Protein AF-A0ABD5UEM8-F1 (afdb_monomer_lite)

Foldseek 3Di:
DPDQDDVVLLQVLLVVLCVVLVKDFPDWDFDADPVGFTKTFTWIDDPPFIWTWIDTPSDQWIKIKGKDFCLVLLLQQVQQQVVQVPDDPPDDDDDDDDGDDDVVSSVVSLQVQLVVLVPDDPVVLVVLVVVLCVLLPDPQWDKDFDCPSNHGGIMMIMHIGRSVDPPDHSVNVVVRVVVRVVSVPVNNVSNCVVSVSDHDHPDPPPPPDDDDDDDDDDDD

Sequence (220 aa):
MSNEPDIQDGLATVLDCIQKSGRNVIDEIDDTTEDGEKIEGFVCSHGENNLIVYSTPGSHFFTVQYEYDVTPNAATAQKIQEKINRLPSDISGEVQIDADITNEDITEVRERIAELNKQRDDKQIQKVHTKLVDQLSDPNCGYQIRNDLNGPHGFMTQKKLFAYESDFSPSDFDAACQTIISVAMMPQQFLEDVYNVSVDLPGKGVDDSAGQKTAHRGFQ

Secondary structure (DSSP, 8-state):
-PPPPPHHHHHHHHHHHHHHTTPPEEEEEEEE-TTS-EEEEEEEEETTEEEEEEE-TT-SSEEEEEEEEHHHHHHHHHHHHHHHHTS-TT--S---------HHHHHHHHHHHHHHHHHS-HHHHHHHHHHHHHHH--TT-EEEEE-BTTB--EEEEEEEE-TTSTT--HHHHHHHHHHHHHHHHHHHHHHHHHTT-----TT-----------------

Organism: NCBI:txid2004704

Structure (mmCIF, N/CA/C/O backbone):
data_AF-A0ABD5UEM8-F1
#
_entry.id   AF-A0ABD5UEM8-F1
#
loop_
_atom_site.group_PDB
_atom_site.id
_atom_site.type_symbol
_atom_site.label_atom_id
_atom_site.label_alt_id
_atom_site.label_comp_id
_atom_site.label_asym_id
_atom_site.label_entity_id
_atom_site.label_seq_id
_atom_site.pdbx_PDB_ins_code
_atom_site.Cartn_x
_atom_site.Cartn_y
_atom_site.Cartn_z
_atom_site.occupancy
_atom_site.B_iso_or_equiv
_atom_site.auth_seq_id
_atom_site.auth_comp_id
_atom_site.auth_asym_id
_atom_site.auth_atom_id
_atom_site.pdbx_PDB_model_num
ATOM 1 N N . MET A 1 1 ? 31.940 4.282 -22.513 1.00 43.81 1 MET A N 1
ATOM 2 C CA . MET A 1 1 ? 31.225 5.247 -21.659 1.00 43.81 1 MET A CA 1
ATOM 3 C C . MET A 1 1 ? 29.793 4.764 -21.641 1.00 43.81 1 MET A C 1
ATOM 5 O O . MET A 1 1 ? 29.218 4.663 -22.715 1.00 43.81 1 MET A O 1
ATOM 9 N N . SER A 1 2 ? 29.298 4.295 -20.496 1.00 50.62 2 SER A N 1
ATOM 10 C CA . SER A 1 2 ? 27.873 3.983 -20.364 1.00 50.62 2 SER A CA 1
ATOM 11 C C . SER A 1 2 ? 27.158 5.325 -20.374 1.00 50.62 2 SER A C 1
ATOM 13 O O . SER A 1 2 ? 27.471 6.153 -19.523 1.00 50.62 2 SER A O 1
ATOM 15 N N . ASN A 1 3 ? 26.297 5.577 -21.359 1.00 65.44 3 ASN A N 1
ATOM 16 C CA . ASN A 1 3 ? 25.357 6.685 -21.241 1.00 65.44 3 ASN A CA 1
ATOM 17 C C . ASN A 1 3 ? 24.456 6.334 -20.056 1.00 65.44 3 ASN A C 1
ATOM 19 O O . ASN A 1 3 ? 23.903 5.233 -20.020 1.00 65.44 3 ASN A O 1
ATOM 23 N N . GLU A 1 4 ? 24.398 7.201 -19.052 1.00 72.50 4 GLU A N 1
ATOM 24 C CA . GLU A 1 4 ? 23.378 7.075 -18.016 1.00 72.50 4 GLU A CA 1
ATOM 25 C C . GLU A 1 4 ? 22.006 7.139 -18.704 1.00 72.50 4 GLU A C 1
ATOM 27 O O . GLU A 1 4 ? 21.838 7.948 -19.623 1.00 72.50 4 GLU A O 1
ATOM 32 N N . PRO A 1 5 ? 21.064 6.246 -18.354 1.00 77.81 5 PRO A N 1
ATOM 33 C CA . PRO A 1 5 ? 19.734 6.286 -18.936 1.00 77.81 5 PRO A CA 1
ATOM 34 C C . PRO A 1 5 ? 19.053 7.611 -18.584 1.00 77.81 5 PRO A C 1
ATOM 36 O O . PRO A 1 5 ? 19.071 8.038 -17.429 1.00 77.81 5 PRO A O 1
ATOM 39 N N . ASP A 1 6 ? 18.468 8.258 -19.591 1.00 87.25 6 ASP A N 1
ATOM 40 C CA . ASP A 1 6 ? 17.647 9.446 -19.386 1.00 87.25 6 ASP A CA 1
ATOM 41 C C . ASP A 1 6 ? 16.336 9.023 -18.715 1.00 87.25 6 ASP A C 1
ATOM 43 O O . ASP A 1 6 ? 15.595 8.184 -19.235 1.00 87.25 6 ASP A O 1
ATOM 47 N N . ILE A 1 7 ? 16.045 9.603 -17.550 1.00 88.62 7 ILE A N 1
ATOM 48 C CA . ILE A 1 7 ? 14.829 9.303 -16.793 1.00 88.62 7 ILE A CA 1
ATOM 49 C C . ILE A 1 7 ? 13.567 9.586 -17.615 1.00 88.62 7 ILE A C 1
ATOM 51 O O . ILE A 1 7 ? 12.574 8.878 -17.457 1.00 88.62 7 ILE A O 1
ATOM 55 N N . GLN A 1 8 ? 13.615 10.554 -18.538 1.00 91.94 8 GLN A N 1
ATOM 56 C CA . GLN A 1 8 ? 12.478 10.902 -19.390 1.00 91.94 8 GLN A CA 1
ATOM 57 C C . GLN A 1 8 ? 12.129 9.780 -20.379 1.00 91.94 8 GLN A C 1
ATOM 59 O O . GLN A 1 8 ? 10.947 9.510 -20.602 1.00 91.94 8 GLN A O 1
ATOM 64 N N . ASP A 1 9 ? 13.127 9.059 -20.901 1.00 91.25 9 ASP A N 1
ATOM 65 C CA . ASP A 1 9 ? 12.899 7.884 -21.756 1.00 91.25 9 ASP A CA 1
ATOM 66 C C . ASP A 1 9 ? 12.230 6.748 -20.960 1.00 91.25 9 ASP A C 1
ATOM 68 O O . ASP A 1 9 ? 11.306 6.075 -21.434 1.00 91.25 9 ASP A O 1
ATOM 72 N N . GLY A 1 10 ? 12.667 6.561 -19.712 1.00 93.62 10 GLY A N 1
ATOM 73 C CA . GLY A 1 10 ? 12.084 5.595 -18.786 1.00 93.62 10 GLY A CA 1
ATOM 74 C C . GLY A 1 10 ? 10.639 5.935 -18.414 1.00 93.62 10 GLY A C 1
ATOM 75 O O . GLY A 1 10 ? 9.763 5.073 -18.494 1.00 93.62 10 GLY A O 1
ATOM 76 N N . LEU A 1 11 ? 10.370 7.200 -18.074 1.00 94.62 11 LEU A N 1
ATOM 77 C CA . LEU A 1 11 ? 9.033 7.702 -17.742 1.00 94.62 11 LEU A CA 1
ATOM 78 C C . LEU A 1 11 ? 8.069 7.539 -18.919 1.00 94.62 11 LEU A C 1
ATOM 80 O O . LEU A 1 11 ? 6.952 7.061 -18.726 1.00 94.62 11 LEU A O 1
ATOM 84 N N . ALA A 1 12 ? 8.508 7.857 -20.142 1.00 95.19 12 ALA A N 1
ATOM 85 C CA . ALA A 1 12 ? 7.709 7.652 -21.348 1.00 95.19 12 ALA A CA 1
ATOM 86 C C . ALA A 1 12 ? 7.356 6.170 -21.560 1.00 95.19 12 ALA A C 1
ATOM 88 O O . ALA A 1 12 ? 6.217 5.843 -21.900 1.00 95.19 12 ALA A O 1
ATOM 89 N N . THR A 1 13 ? 8.307 5.267 -21.305 1.00 95.56 13 THR A N 1
ATOM 90 C CA . THR A 1 13 ? 8.096 3.815 -21.411 1.00 95.56 13 THR A CA 1
ATOM 91 C C . THR A 1 13 ? 7.105 3.305 -20.362 1.00 95.56 13 THR A C 1
ATOM 93 O O . THR A 1 13 ? 6.187 2.546 -20.683 1.00 95.56 13 THR A O 1
ATOM 96 N N . VAL A 1 14 ? 7.244 3.747 -19.108 1.00 96.06 14 VAL A N 1
ATOM 97 C CA . VAL A 1 14 ? 6.314 3.405 -18.020 1.00 96.06 14 VAL A CA 1
ATOM 98 C C . VAL A 1 14 ? 4.909 3.929 -18.319 1.00 96.06 14 VAL A C 1
ATOM 100 O O . VAL A 1 14 ? 3.939 3.183 -18.178 1.00 96.06 14 VAL A O 1
ATOM 103 N N . LEU A 1 15 ? 4.786 5.174 -18.784 1.00 96.38 15 LEU A N 1
ATOM 104 C CA . LEU A 1 15 ? 3.506 5.783 -19.143 1.00 96.38 15 LEU A CA 1
ATOM 105 C C . LEU A 1 15 ? 2.798 5.012 -20.267 1.00 96.38 15 LEU A C 1
ATOM 107 O O . LEU A 1 15 ? 1.607 4.714 -20.154 1.00 96.38 15 LEU A O 1
ATOM 111 N N . ASP A 1 16 ? 3.529 4.635 -21.319 1.00 96.12 16 ASP A N 1
ATOM 112 C CA . ASP A 1 16 ? 3.004 3.801 -22.408 1.00 96.12 16 ASP A CA 1
ATOM 113 C C . ASP A 1 16 ? 2.512 2.439 -21.888 1.00 96.12 16 ASP A C 1
ATOM 115 O O . ASP A 1 16 ? 1.429 1.980 -22.264 1.00 96.12 16 ASP A O 1
ATOM 119 N N . CYS A 1 17 ? 3.243 1.821 -20.954 1.00 95.94 17 CYS A N 1
ATOM 120 C CA . CYS A 1 17 ? 2.826 0.571 -20.316 1.00 95.94 17 CYS A CA 1
ATOM 121 C C . CYS A 1 17 ? 1.555 0.730 -19.470 1.00 95.94 17 CYS A C 1
ATOM 123 O O . CYS A 1 17 ? 0.658 -0.111 -19.576 1.00 95.94 17 CYS A O 1
ATOM 125 N N . ILE A 1 18 ? 1.437 1.799 -18.672 1.00 94.75 18 ILE A N 1
ATOM 126 C CA . ILE A 1 18 ? 0.230 2.103 -17.879 1.00 94.75 18 ILE A CA 1
ATOM 127 C C . ILE A 1 18 ? -0.989 2.201 -18.805 1.00 94.75 18 ILE A C 1
ATOM 129 O O . ILE A 1 18 ? -1.992 1.513 -18.591 1.00 94.75 18 ILE A O 1
ATOM 133 N N . GLN A 1 19 ? -0.874 2.988 -19.878 1.00 93.62 19 GLN A N 1
ATOM 134 C CA . GLN A 1 19 ? -1.958 3.216 -20.835 1.00 93.62 19 GLN A CA 1
ATOM 135 C C . GLN A 1 19 ? -2.346 1.937 -21.588 1.00 93.62 19 GLN A C 1
ATOM 137 O O . GLN A 1 19 ? -3.527 1.590 -21.665 1.00 93.62 19 GLN A O 1
ATOM 142 N N . LYS A 1 20 ? -1.364 1.189 -22.110 1.00 93.88 20 LYS A N 1
ATOM 143 C CA . LYS A 1 20 ? -1.610 -0.068 -22.843 1.00 93.88 20 LYS A CA 1
ATOM 144 C C . LYS A 1 20 ? -2.188 -1.171 -21.968 1.00 93.88 20 LYS A C 1
ATOM 146 O O . LYS A 1 20 ? -2.899 -2.032 -22.480 1.00 93.88 20 LYS A O 1
ATOM 151 N N . SER A 1 21 ? -1.925 -1.128 -20.665 1.00 89.69 21 SER A N 1
ATOM 152 C CA . SER A 1 21 ? -2.490 -2.073 -19.701 1.00 89.69 21 SER A CA 1
ATOM 153 C C . SER A 1 21 ? -3.880 -1.651 -19.198 1.00 89.69 21 SER A C 1
ATOM 155 O O . SER A 1 21 ? -4.380 -2.234 -18.237 1.00 89.69 21 SER A O 1
ATOM 157 N N . GLY A 1 22 ? -4.499 -0.632 -19.813 1.00 86.94 22 GLY A N 1
ATOM 158 C CA . GLY A 1 22 ? -5.863 -0.182 -19.517 1.00 86.94 22 GLY A CA 1
ATOM 159 C C . GLY A 1 22 ? -6.021 0.548 -18.182 1.00 86.94 22 GLY A C 1
ATOM 160 O O . GLY A 1 22 ? -7.123 0.579 -17.636 1.00 86.94 22 GLY A O 1
ATOM 161 N N . ARG A 1 23 ? -4.932 1.093 -17.632 1.00 88.94 23 ARG A N 1
ATOM 162 C CA . ARG A 1 23 ? -4.920 1.790 -16.340 1.00 88.94 23 ARG A CA 1
ATOM 163 C C . ARG A 1 23 ? -4.950 3.296 -16.535 1.00 88.94 23 ARG A C 1
ATOM 165 O O . ARG A 1 23 ? -4.515 3.808 -17.565 1.00 88.94 23 ARG A O 1
ATOM 172 N N . ASN A 1 24 ? -5.418 3.999 -15.509 1.00 90.50 24 ASN A N 1
ATOM 173 C CA . ASN A 1 24 ? -5.435 5.454 -15.504 1.00 90.50 24 ASN A CA 1
ATOM 174 C C . ASN A 1 24 ? -4.274 5.980 -14.668 1.00 90.50 24 ASN A C 1
ATOM 176 O O . ASN A 1 24 ? -4.027 5.486 -13.566 1.00 90.50 24 ASN A O 1
ATOM 180 N N . VAL A 1 25 ? -3.600 7.006 -15.183 1.00 94.31 25 VAL A N 1
ATOM 181 C CA . VAL A 1 25 ? -2.771 7.881 -14.354 1.00 94.31 25 VAL A CA 1
ATOM 182 C C . VAL A 1 25 ? -3.721 8.742 -13.530 1.00 94.31 25 VAL A C 1
ATOM 184 O O . VAL A 1 25 ? -4.622 9.381 -14.073 1.00 94.31 25 VAL A O 1
ATOM 187 N N . ILE A 1 26 ? -3.550 8.680 -12.218 1.00 94.25 26 ILE A N 1
ATOM 188 C CA . ILE A 1 26 ? -4.306 9.449 -11.232 1.00 94.25 26 ILE A CA 1
ATOM 189 C C . ILE A 1 26 ? -3.577 10.761 -10.963 1.00 94.25 26 ILE A C 1
ATOM 191 O O . ILE A 1 26 ? -4.223 11.801 -10.879 1.00 94.25 26 ILE A O 1
ATOM 195 N N . ASP A 1 27 ? -2.249 10.693 -10.849 1.00 94.31 27 ASP A N 1
ATOM 196 C CA . ASP A 1 27 ? -1.399 11.841 -10.557 1.00 94.31 27 ASP A CA 1
ATOM 197 C C . ASP A 1 27 ? 0.013 11.657 -11.130 1.00 94.31 27 ASP A C 1
ATOM 199 O O . ASP A 1 27 ? 0.459 10.525 -11.357 1.00 94.31 27 ASP A O 1
ATOM 203 N N . GLU A 1 28 ? 0.711 12.768 -11.340 1.00 94.88 28 GLU A N 1
ATOM 204 C CA . GLU A 1 28 ? 2.133 12.806 -11.692 1.00 94.88 28 GLU A CA 1
ATOM 205 C C . GLU A 1 28 ? 2.954 13.158 -10.449 1.00 94.88 28 GLU A C 1
ATOM 207 O O . GLU A 1 28 ? 2.558 13.985 -9.633 1.00 94.88 28 GLU A O 1
ATOM 212 N N . ILE A 1 29 ? 4.109 12.518 -10.296 1.00 94.31 29 ILE A N 1
ATOM 213 C CA . ILE A 1 29 ? 4.997 12.717 -9.151 1.00 94.31 29 ILE A CA 1
ATOM 214 C C . ILE A 1 29 ? 6.187 13.547 -9.620 1.00 94.31 29 ILE A C 1
ATOM 216 O O . ILE A 1 29 ? 6.920 13.122 -10.511 1.00 94.31 29 ILE A O 1
ATOM 220 N N . ASP A 1 30 ? 6.390 14.693 -8.980 1.00 93.31 30 ASP A N 1
ATOM 221 C CA . ASP A 1 30 ? 7.607 15.508 -9.034 1.00 93.31 30 ASP A CA 1
ATOM 222 C C . ASP A 1 30 ? 7.877 15.986 -7.603 1.00 93.31 30 ASP A C 1
ATOM 224 O O . ASP A 1 30 ? 7.355 17.013 -7.165 1.00 93.31 30 ASP A O 1
ATOM 228 N N . ASP A 1 31 ? 8.591 15.163 -6.832 1.00 92.38 31 ASP A N 1
ATOM 229 C CA . ASP A 1 31 ? 8.764 15.357 -5.389 1.00 92.38 31 ASP A CA 1
ATOM 230 C C . ASP A 1 31 ? 10.215 15.104 -4.954 1.00 92.38 31 ASP A C 1
ATOM 232 O O . ASP A 1 31 ? 11.104 14.801 -5.756 1.00 92.38 31 ASP A O 1
ATOM 236 N N . THR A 1 32 ? 10.490 15.276 -3.667 1.00 91.12 32 THR A N 1
ATOM 237 C CA . THR A 1 32 ? 11.790 15.052 -3.042 1.00 91.12 32 THR A CA 1
ATOM 238 C C . THR A 1 32 ? 11.618 14.180 -1.803 1.00 91.12 32 THR A C 1
ATOM 240 O O . THR A 1 32 ? 10.805 14.480 -0.932 1.00 91.12 32 THR A O 1
ATOM 243 N N . THR A 1 33 ? 12.393 13.099 -1.707 1.00 85.56 33 THR A N 1
ATOM 244 C CA . THR A 1 33 ? 12.396 12.213 -0.535 1.00 85.56 33 THR A CA 1
ATOM 245 C C . THR A 1 33 ? 12.858 12.953 0.723 1.00 85.56 33 THR A C 1
ATOM 247 O O . THR A 1 33 ? 13.478 14.016 0.649 1.00 85.56 33 THR A O 1
ATOM 250 N N . GLU A 1 34 ? 12.621 12.369 1.901 1.00 80.06 34 GLU A N 1
ATOM 251 C CA . GLU A 1 34 ? 13.095 12.929 3.179 1.00 80.06 34 GLU A CA 1
ATOM 252 C C . GLU A 1 34 ? 14.622 13.130 3.216 1.00 80.06 34 GLU A C 1
ATOM 254 O O . GLU A 1 34 ? 15.111 14.062 3.854 1.00 80.06 34 GLU A O 1
ATOM 259 N N . ASP A 1 35 ? 15.368 12.304 2.475 1.00 83.06 35 ASP A N 1
ATOM 260 C CA . ASP A 1 35 ? 16.826 12.384 2.339 1.00 83.06 35 ASP A CA 1
ATOM 261 C C . ASP A 1 35 ? 17.287 13.440 1.312 1.00 83.06 35 ASP A C 1
ATOM 263 O O . ASP A 1 35 ? 18.487 13.635 1.102 1.00 83.06 35 ASP A O 1
ATOM 267 N N . GLY A 1 36 ? 16.351 14.154 0.679 1.00 86.56 36 GLY A N 1
ATOM 268 C CA . GLY A 1 36 ? 16.638 15.199 -0.301 1.00 86.56 36 GLY A CA 1
ATOM 269 C C . GLY A 1 36 ? 16.823 14.696 -1.736 1.00 86.56 36 GLY A C 1
ATOM 270 O O . GLY A 1 36 ? 17.299 15.457 -2.581 1.00 86.56 36 GLY A O 1
ATOM 271 N N . GLU A 1 37 ? 16.477 13.440 -2.037 1.00 88.94 37 GLU A N 1
ATOM 272 C CA . GLU A 1 37 ? 16.591 12.890 -3.392 1.00 88.94 37 GLU A CA 1
ATOM 273 C C . GLU A 1 37 ? 15.349 13.216 -4.219 1.00 88.94 37 GLU A C 1
ATOM 275 O O . GLU A 1 37 ? 14.226 12.933 -3.810 1.00 88.94 37 GLU A O 1
ATOM 280 N N . LYS A 1 38 ? 15.537 13.778 -5.416 1.00 92.50 38 LYS A N 1
ATOM 281 C CA . LYS A 1 38 ? 14.424 14.022 -6.337 1.00 92.50 38 LYS A CA 1
ATOM 282 C C . LYS A 1 38 ? 13.837 12.694 -6.826 1.00 92.50 38 LYS A C 1
ATOM 284 O O . LYS A 1 38 ? 14.593 11.824 -7.260 1.00 92.50 38 LYS A O 1
ATOM 289 N N . ILE A 1 39 ? 12.513 12.577 -6.829 1.00 93.94 39 ILE A N 1
ATOM 290 C CA . ILE A 1 39 ? 11.775 11.468 -7.440 1.00 93.94 39 ILE A CA 1
ATOM 291 C C . ILE A 1 39 ? 10.809 11.985 -8.503 1.00 93.94 39 ILE A C 1
ATOM 293 O O . ILE A 1 39 ? 10.173 13.022 -8.333 1.00 93.94 39 ILE A O 1
ATOM 297 N N . GLU A 1 40 ? 10.693 11.233 -9.593 1.00 96.50 40 GLU A N 1
ATOM 298 C CA . GLU A 1 40 ? 9.741 11.493 -10.673 1.00 96.50 40 GLU A CA 1
ATOM 299 C C . GLU A 1 40 ? 8.969 10.215 -11.002 1.00 96.50 40 GLU A C 1
ATOM 301 O O . GLU A 1 40 ? 9.528 9.113 -10.939 1.00 96.50 40 GLU A O 1
ATOM 306 N N . GLY A 1 41 ? 7.685 10.333 -11.341 1.00 96.81 41 GLY A N 1
ATOM 307 C CA . GLY A 1 41 ? 6.842 9.155 -11.517 1.00 96.81 41 GLY A CA 1
ATOM 308 C C . GLY A 1 41 ? 5.356 9.421 -11.722 1.00 96.81 41 GLY A C 1
ATOM 309 O O . GLY A 1 41 ? 4.939 10.506 -12.110 1.00 96.81 41 GLY A O 1
ATOM 310 N N . PHE A 1 42 ? 4.555 8.399 -11.435 1.00 97.19 42 PHE A N 1
ATOM 311 C CA . PHE A 1 42 ? 3.106 8.394 -11.596 1.00 97.19 42 PHE A CA 1
ATOM 312 C C . PHE A 1 42 ? 2.431 7.666 -10.437 1.00 97.19 42 PHE A C 1
ATOM 314 O O . PHE A 1 42 ? 2.918 6.635 -9.969 1.00 97.19 42 PHE A O 1
ATOM 321 N N . VAL A 1 43 ? 1.249 8.131 -10.048 1.00 97.00 43 VAL A N 1
ATOM 322 C CA . VAL A 1 43 ? 0.273 7.319 -9.319 1.00 97.00 43 VAL A CA 1
ATOM 323 C C . VAL A 1 43 ? -0.700 6.746 -10.341 1.00 97.00 43 VAL A C 1
ATOM 325 O O . VAL A 1 43 ? -1.285 7.494 -11.125 1.00 97.00 43 VAL A O 1
ATOM 328 N N . CYS A 1 44 ? -0.891 5.429 -10.366 1.00 95.81 44 CYS A N 1
ATOM 329 C CA . CYS A 1 44 ? -1.798 4.772 -11.307 1.00 95.81 44 CYS A CA 1
ATOM 330 C C . CYS A 1 44 ? -2.751 3.791 -10.621 1.00 95.81 44 CYS A C 1
ATOM 332 O O . CYS A 1 44 ? -2.461 3.255 -9.551 1.00 95.81 44 CYS A O 1
ATOM 334 N N . SER A 1 45 ? -3.908 3.554 -11.240 1.00 93.81 45 SER A N 1
ATOM 335 C CA . SER A 1 45 ? -4.895 2.602 -10.725 1.00 93.81 45 SER A CA 1
ATOM 336 C C . SER A 1 45 ? -4.589 1.156 -11.134 1.00 93.81 45 SER A C 1
ATOM 338 O O . SER A 1 45 ? -4.183 0.874 -12.261 1.00 93.81 45 SER A O 1
ATOM 340 N N . HIS A 1 46 ? -4.852 0.209 -10.234 1.00 89.25 46 HIS A N 1
ATOM 341 C CA . HIS A 1 46 ? -4.910 -1.230 -10.486 1.00 89.25 46 HIS A CA 1
ATOM 342 C C . HIS A 1 46 ? -6.143 -1.811 -9.776 1.00 89.25 46 HIS A C 1
ATOM 344 O O . HIS A 1 46 ? -6.115 -2.129 -8.584 1.00 89.25 46 HIS A O 1
ATOM 350 N N . GLY A 1 47 ? -7.251 -1.930 -10.512 1.00 87.56 47 GLY A N 1
ATOM 351 C CA . GLY A 1 47 ? -8.555 -2.218 -9.912 1.00 87.56 47 GLY A CA 1
ATOM 352 C C . GLY A 1 47 ? -8.984 -1.070 -8.995 1.00 87.56 47 GLY A C 1
ATOM 353 O O . GLY A 1 47 ? -9.034 0.075 -9.434 1.00 87.56 47 GLY A O 1
ATOM 354 N N . GLU A 1 48 ? -9.259 -1.382 -7.730 1.00 87.69 48 GLU A N 1
ATOM 355 C CA . GLU A 1 48 ? -9.602 -0.402 -6.684 1.00 87.69 48 GLU A CA 1
ATOM 356 C C . GLU A 1 48 ? -8.366 0.149 -5.946 1.00 87.69 48 GLU A C 1
ATOM 358 O O . GLU A 1 48 ? -8.495 1.024 -5.096 1.00 87.69 48 GLU A O 1
ATOM 363 N N . ASN A 1 49 ? -7.167 -0.358 -6.254 1.00 91.38 49 ASN A N 1
ATOM 364 C CA . ASN A 1 49 ? -5.931 0.027 -5.577 1.00 91.38 49 ASN A CA 1
ATOM 365 C C . ASN A 1 49 ? -5.156 1.074 -6.373 1.00 91.38 49 ASN A C 1
ATOM 367 O O . ASN A 1 49 ? -5.123 1.025 -7.603 1.00 91.38 49 ASN A O 1
ATOM 371 N N . ASN A 1 50 ? -4.446 1.948 -5.665 1.00 94.56 50 ASN A N 1
ATOM 372 C CA . ASN A 1 50 ? -3.505 2.886 -6.266 1.00 94.56 50 ASN A CA 1
ATOM 373 C C . ASN A 1 50 ? -2.076 2.380 -6.061 1.00 94.56 50 ASN A C 1
ATOM 375 O O . ASN A 1 50 ? -1.722 1.916 -4.977 1.00 94.56 50 ASN A O 1
ATOM 379 N N . LEU A 1 51 ? -1.263 2.468 -7.108 1.00 96.50 51 LEU A N 1
ATOM 380 C CA . LEU A 1 51 ? 0.153 2.123 -7.104 1.00 96.50 51 LEU A CA 1
ATOM 381 C C . LEU A 1 51 ? 0.976 3.363 -7.427 1.00 96.50 51 LEU A C 1
ATOM 383 O O . LEU A 1 51 ? 0.606 4.154 -8.290 1.00 96.50 51 LEU A O 1
ATOM 387 N N . ILE A 1 52 ? 2.108 3.499 -6.752 1.00 97.12 52 ILE A N 1
ATOM 388 C CA . ILE A 1 52 ? 3.084 4.562 -6.972 1.00 97.12 52 ILE A CA 1
ATOM 389 C C . ILE A 1 52 ? 4.203 3.967 -7.823 1.00 97.12 52 ILE A C 1
ATOM 391 O O . ILE A 1 52 ? 4.766 2.936 -7.462 1.00 97.12 52 ILE A O 1
ATOM 395 N N . VAL A 1 53 ? 4.522 4.584 -8.956 1.00 97.19 53 VAL A N 1
ATOM 396 C CA . VAL A 1 53 ? 5.613 4.161 -9.838 1.00 97.19 53 VAL A CA 1
ATOM 397 C C . VAL A 1 53 ? 6.576 5.314 -10.007 1.00 97.19 53 VAL A C 1
ATOM 399 O O . VAL A 1 53 ? 6.202 6.313 -10.604 1.00 97.19 53 VAL A O 1
ATOM 402 N N . TYR A 1 54 ? 7.800 5.199 -9.506 1.00 96.38 54 TYR A N 1
ATOM 403 C CA . TYR A 1 54 ? 8.738 6.322 -9.496 1.00 96.38 54 TYR A CA 1
ATOM 404 C C . TYR A 1 54 ? 10.188 5.889 -9.704 1.00 96.38 54 TYR A C 1
ATOM 406 O O . TYR A 1 54 ? 10.538 4.721 -9.543 1.00 96.38 54 TYR A O 1
ATOM 414 N N . SER A 1 55 ? 11.045 6.836 -10.066 1.00 95.94 55 SER A N 1
ATOM 415 C CA . SER A 1 55 ? 12.494 6.661 -10.165 1.00 95.94 55 SER A CA 1
ATOM 416 C C . SER A 1 55 ? 13.205 7.918 -9.672 1.00 95.94 55 SER A C 1
ATOM 418 O O . SER A 1 55 ? 12.641 9.010 -9.689 1.00 95.94 55 SER A O 1
ATOM 420 N N . THR A 1 56 ? 14.459 7.770 -9.257 1.00 92.31 56 THR A N 1
ATOM 421 C CA . THR A 1 56 ? 15.372 8.891 -9.006 1.00 92.31 56 THR A CA 1
ATOM 422 C C . THR A 1 56 ? 16.253 9.146 -10.239 1.00 92.31 56 THR A C 1
ATOM 424 O O . THR A 1 56 ? 16.508 8.210 -11.014 1.00 92.31 56 THR A O 1
ATOM 427 N N . PRO A 1 57 ? 16.734 10.384 -10.466 1.00 87.94 57 PRO A N 1
ATOM 428 C CA . PRO A 1 57 ? 17.701 10.671 -11.523 1.00 87.94 57 PRO A CA 1
ATOM 429 C C . PRO A 1 57 ? 18.956 9.791 -11.413 1.00 87.94 57 PRO A C 1
ATOM 431 O O . PRO A 1 57 ? 19.526 9.638 -10.336 1.00 87.94 57 PRO A O 1
ATOM 434 N N . GLY A 1 58 ? 19.388 9.207 -12.534 1.00 85.19 58 GLY A N 1
ATOM 435 C CA . GLY A 1 58 ? 20.539 8.295 -12.590 1.00 85.19 58 GLY A CA 1
ATOM 436 C C . GLY A 1 58 ? 20.243 6.848 -12.166 1.00 85.19 58 GLY A C 1
ATOM 437 O O . GLY A 1 58 ? 21.115 5.987 -12.295 1.00 85.19 58 GLY A O 1
ATOM 438 N N . SER A 1 59 ? 19.027 6.540 -11.700 1.00 90.25 59 SER A N 1
ATOM 439 C CA . SER A 1 59 ? 18.620 5.157 -11.434 1.00 90.25 59 SER A CA 1
ATOM 440 C C . SER A 1 59 ? 18.423 4.366 -12.731 1.00 90.25 59 SER A C 1
ATOM 442 O O . SER A 1 59 ? 17.865 4.847 -13.715 1.00 90.25 59 SER A O 1
ATOM 444 N N . HIS A 1 60 ? 18.824 3.094 -12.699 1.00 91.19 60 HIS A N 1
ATOM 445 C CA . HIS A 1 60 ? 18.622 2.133 -13.788 1.00 91.19 60 HIS A CA 1
ATOM 446 C C . HIS A 1 60 ? 17.301 1.354 -13.683 1.00 91.19 60 HIS A C 1
ATOM 448 O O . HIS A 1 60 ? 17.082 0.405 -14.434 1.00 91.19 60 HIS A O 1
ATOM 454 N N . PHE A 1 61 ? 16.435 1.700 -12.732 1.00 94.88 61 PHE A N 1
ATOM 455 C CA . PHE A 1 61 ? 15.154 1.034 -12.522 1.00 94.88 61 PHE A CA 1
ATOM 456 C C . PHE A 1 61 ? 14.110 2.008 -11.971 1.00 94.88 61 PHE A C 1
ATOM 458 O O . PHE A 1 61 ? 14.453 2.984 -11.306 1.00 94.88 61 PHE A O 1
ATOM 465 N N . PHE A 1 62 ? 12.842 1.674 -12.187 1.00 96.94 62 PHE A N 1
ATOM 466 C CA . PHE A 1 62 ? 11.693 2.270 -11.513 1.00 96.94 62 PHE A CA 1
ATOM 467 C C . PHE A 1 62 ? 11.265 1.383 -10.348 1.00 96.94 62 PHE A C 1
ATOM 469 O O . PHE A 1 62 ? 11.414 0.162 -10.392 1.00 96.94 62 PHE A O 1
ATOM 476 N N . THR A 1 63 ? 10.704 1.976 -9.311 1.00 97.25 63 THR A N 1
ATOM 477 C CA . THR A 1 63 ? 10.056 1.279 -8.206 1.00 97.25 63 THR A CA 1
ATOM 478 C C . THR A 1 63 ? 8.554 1.357 -8.412 1.00 97.25 63 THR A C 1
ATOM 480 O O . THR A 1 63 ? 8.016 2.454 -8.495 1.00 97.25 63 THR A O 1
ATOM 483 N N . VAL A 1 64 ? 7.877 0.211 -8.473 1.00 97.50 64 VAL A N 1
ATOM 484 C CA . VAL A 1 64 ? 6.424 0.129 -8.265 1.00 97.50 64 VAL A CA 1
ATOM 485 C C . VAL A 1 64 ? 6.200 -0.172 -6.798 1.00 97.50 64 VAL A C 1
ATOM 487 O O . VAL A 1 64 ? 6.842 -1.068 -6.250 1.00 97.50 64 VAL A O 1
ATOM 490 N N . GLN A 1 65 ? 5.289 0.554 -6.177 1.00 97.50 65 GLN A N 1
ATOM 491 C CA . GLN A 1 65 ? 5.056 0.530 -4.749 1.00 97.50 65 GLN A CA 1
ATOM 492 C C . GLN A 1 65 ? 3.563 0.560 -4.451 1.00 97.50 65 GLN A C 1
ATOM 494 O O . GLN A 1 65 ? 2.794 1.283 -5.083 1.00 97.50 65 GLN A O 1
ATOM 499 N N . TYR A 1 66 ? 3.169 -0.229 -3.462 1.00 97.56 66 TYR A N 1
ATOM 500 C CA . TYR A 1 66 ? 1.871 -0.146 -2.817 1.00 97.56 66 TYR A CA 1
ATOM 501 C C . TYR A 1 66 ? 2.079 0.215 -1.355 1.00 97.56 66 TYR A C 1
ATOM 503 O O . TYR A 1 66 ? 2.890 -0.413 -0.665 1.00 97.56 66 TYR A O 1
ATOM 511 N N . GLU A 1 67 ? 1.330 1.206 -0.892 1.00 96.75 67 GLU A N 1
ATOM 512 C CA . GLU A 1 67 ? 1.326 1.637 0.496 1.00 96.75 67 GLU A CA 1
ATOM 513 C C . GLU A 1 67 ? -0.034 1.380 1.119 1.00 96.75 67 GLU A C 1
ATOM 515 O O . GLU A 1 67 ? -1.068 1.728 0.553 1.00 96.75 67 GLU A O 1
ATOM 520 N N . TYR A 1 68 ? -0.011 0.815 2.318 1.00 97.25 68 TYR A N 1
ATOM 521 C CA . TYR A 1 68 ? -1.197 0.597 3.114 1.00 97.25 68 TYR A CA 1
ATOM 522 C C . TYR A 1 68 ? -1.031 1.225 4.492 1.00 97.25 68 TYR A C 1
ATOM 524 O O . TYR A 1 68 ? -0.054 0.973 5.202 1.00 97.25 68 TYR A O 1
ATOM 532 N N . ASP A 1 69 ? -2.021 2.018 4.875 1.00 96.12 69 ASP A N 1
ATOM 533 C CA . ASP A 1 69 ? -2.221 2.543 6.218 1.00 96.12 69 ASP A CA 1
ATOM 534 C C . ASP A 1 69 ? -3.659 2.192 6.608 1.00 96.12 69 ASP A C 1
ATOM 536 O O .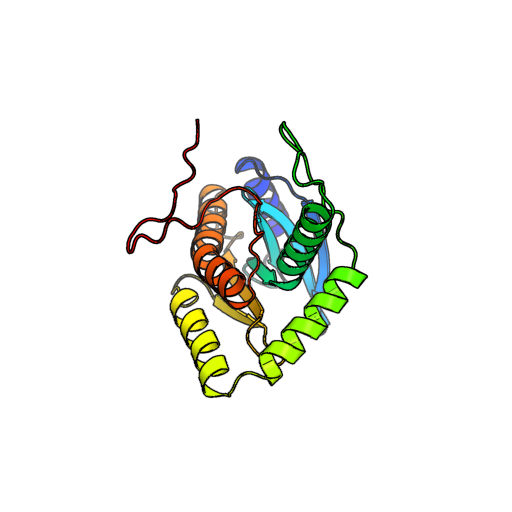 ASP A 1 69 ? -4.592 2.464 5.855 1.00 96.12 69 ASP A O 1
ATOM 540 N N . VAL A 1 70 ? -3.848 1.552 7.762 1.00 96.38 70 VAL A N 1
ATOM 541 C CA . VAL A 1 70 ? -5.182 1.133 8.212 1.00 96.38 70 VAL A CA 1
ATOM 542 C C . VAL A 1 70 ? -6.076 2.321 8.598 1.00 96.38 70 VAL A C 1
ATOM 544 O O . VAL A 1 70 ? -7.298 2.184 8.662 1.00 96.38 70 VAL A O 1
ATOM 547 N N . THR A 1 71 ? -5.493 3.492 8.872 1.00 96.00 71 THR A N 1
ATOM 548 C CA . THR A 1 71 ? -6.190 4.630 9.488 1.00 96.00 71 THR A CA 1
ATOM 549 C C . THR A 1 71 ? -7.315 5.219 8.630 1.00 96.00 71 THR A C 1
ATOM 551 O O . THR A 1 71 ? -8.390 5.442 9.194 1.00 96.00 71 THR A O 1
ATOM 554 N N . PRO A 1 72 ? -7.194 5.396 7.295 1.00 93.69 72 PRO A N 1
ATOM 555 C CA . PRO A 1 72 ? -8.305 5.892 6.480 1.00 93.69 72 PRO A CA 1
ATOM 556 C C . PRO A 1 72 ? -9.467 4.893 6.403 1.00 93.69 72 PRO A C 1
ATOM 558 O O . PRO A 1 72 ? -10.635 5.286 6.502 1.00 93.69 72 PRO A O 1
ATOM 561 N N . ASN A 1 73 ? -9.169 3.593 6.297 1.00 92.56 73 ASN A N 1
ATOM 562 C CA . ASN A 1 73 ? -10.199 2.553 6.257 1.00 92.56 73 ASN A CA 1
ATOM 563 C C . ASN A 1 73 ? -10.914 2.447 7.612 1.00 92.56 73 ASN A C 1
ATOM 565 O O . ASN A 1 73 ? -12.143 2.393 7.663 1.00 92.56 73 ASN A O 1
ATOM 569 N N . ALA A 1 74 ? -10.168 2.500 8.718 1.00 93.12 74 ALA A N 1
ATOM 570 C CA . ALA A 1 74 ? -10.726 2.514 10.068 1.00 93.12 74 ALA A CA 1
ATOM 571 C C . ALA A 1 74 ? -11.603 3.757 10.331 1.00 93.12 74 ALA A C 1
ATOM 573 O O . ALA A 1 74 ? -12.684 3.621 10.907 1.00 93.12 74 ALA A O 1
ATOM 574 N N . ALA A 1 75 ? -11.200 4.944 9.858 1.00 93.38 75 ALA A N 1
ATOM 575 C CA . ALA A 1 75 ? -12.016 6.163 9.935 1.00 93.38 75 ALA A CA 1
ATOM 576 C C . ALA A 1 75 ? -13.312 6.041 9.125 1.00 93.38 75 ALA A C 1
ATOM 578 O O . ALA A 1 75 ? -14.392 6.392 9.607 1.00 93.38 75 ALA A O 1
ATOM 579 N N . THR A 1 76 ? -13.221 5.466 7.925 1.00 91.88 76 THR A N 1
ATOM 580 C CA . THR A 1 76 ? -14.390 5.173 7.087 1.00 91.88 76 THR A CA 1
ATOM 581 C C . THR A 1 76 ? -15.354 4.230 7.807 1.00 91.88 76 THR A C 1
ATOM 583 O O . THR A 1 76 ? -16.537 4.545 7.943 1.00 91.88 76 THR A O 1
ATOM 586 N N . ALA A 1 77 ? -14.855 3.108 8.336 1.00 90.38 77 ALA A N 1
ATOM 587 C CA . ALA A 1 77 ? -15.663 2.133 9.065 1.00 90.38 77 ALA A CA 1
ATOM 588 C C . ALA A 1 77 ? -16.341 2.749 10.301 1.00 90.38 77 ALA A C 1
ATOM 590 O O . ALA A 1 77 ? -17.541 2.554 10.501 1.00 90.38 77 ALA A O 1
ATOM 591 N N . GLN A 1 78 ? -15.613 3.554 11.086 1.00 89.56 78 GLN A N 1
ATOM 592 C CA . GLN A 1 78 ? -16.168 4.263 12.244 1.00 89.56 78 GLN A CA 1
ATOM 593 C C . GLN A 1 78 ? -17.315 5.198 11.835 1.00 89.56 78 GLN A C 1
ATOM 595 O O . GLN A 1 78 ? -18.395 5.132 12.424 1.00 89.56 78 GLN A O 1
ATOM 600 N N . LYS A 1 79 ? -17.137 6.007 10.782 1.00 89.88 79 LYS A N 1
ATOM 601 C CA . LYS A 1 79 ? -18.202 6.898 10.293 1.00 89.88 79 LYS A CA 1
ATOM 602 C C . LYS A 1 79 ? -19.428 6.154 9.796 1.00 89.88 79 LYS A C 1
ATOM 604 O O . LYS A 1 79 ? -20.553 6.576 10.072 1.00 89.88 79 LYS A O 1
ATOM 609 N N . ILE A 1 80 ? -19.230 5.063 9.059 1.00 89.06 80 ILE A N 1
ATOM 610 C CA . ILE A 1 80 ? -20.346 4.234 8.601 1.00 89.06 80 ILE A CA 1
ATOM 611 C C . ILE A 1 80 ? -21.090 3.669 9.818 1.00 89.06 80 ILE A C 1
ATOM 613 O O . ILE A 1 80 ? -22.316 3.780 9.877 1.00 89.06 80 ILE A O 1
ATOM 617 N N . GLN A 1 81 ? -20.375 3.150 10.822 1.00 88.19 81 GLN A N 1
ATOM 618 C CA . GLN A 1 81 ? -20.987 2.611 12.037 1.00 88.19 81 GLN A CA 1
ATOM 619 C C . GLN A 1 81 ? -21.780 3.668 12.813 1.00 88.19 81 GLN A C 1
ATOM 621 O O . GLN A 1 81 ? -22.889 3.401 13.273 1.00 88.19 81 GLN A O 1
ATOM 626 N N . GLU A 1 82 ? -21.257 4.887 12.941 1.00 88.12 82 GLU A N 1
ATOM 627 C CA . GLU A 1 82 ? -21.974 5.988 13.587 1.00 88.12 82 GLU A CA 1
ATOM 628 C C . GLU A 1 82 ? -23.265 6.352 12.855 1.00 88.12 82 GLU A C 1
ATOM 630 O O . GLU A 1 82 ? -24.284 6.616 13.498 1.00 88.12 82 GLU A O 1
ATOM 635 N N . LYS A 1 83 ? -23.240 6.354 11.516 1.00 87.31 83 LYS A N 1
ATOM 636 C CA . LYS A 1 83 ? -24.440 6.586 10.706 1.00 87.31 83 LYS A CA 1
ATOM 637 C C . LYS A 1 83 ? -25.449 5.459 10.898 1.00 87.31 83 LYS A C 1
ATOM 639 O O . LYS A 1 83 ? -26.615 5.757 11.139 1.00 87.31 83 LYS A O 1
ATOM 644 N N . ILE A 1 84 ? -24.999 4.203 10.894 1.00 86.44 84 ILE A N 1
ATOM 645 C CA . ILE A 1 84 ? -25.835 3.024 11.170 1.00 86.44 84 ILE A CA 1
ATOM 646 C C . ILE A 1 84 ? -26.473 3.098 12.556 1.00 86.44 84 ILE A C 1
ATOM 648 O O . ILE A 1 84 ? -27.672 2.887 12.684 1.00 86.44 84 ILE A O 1
ATOM 652 N N . ASN A 1 85 ? -25.716 3.456 13.591 1.00 85.44 85 ASN A N 1
ATOM 653 C CA . ASN A 1 85 ? -26.230 3.538 14.961 1.00 85.44 85 ASN A CA 1
ATOM 654 C C . ASN A 1 85 ? -27.293 4.638 15.142 1.00 85.44 85 ASN A C 1
ATOM 656 O O . ASN A 1 85 ? -28.021 4.637 16.134 1.00 85.44 85 ASN A O 1
ATOM 660 N N . ARG A 1 86 ? -27.376 5.588 14.202 1.00 86.19 86 ARG A N 1
ATOM 661 C CA . ARG A 1 86 ? -28.409 6.636 14.152 1.00 86.19 86 ARG A CA 1
ATOM 662 C C . ARG A 1 86 ? -29.600 6.256 13.274 1.00 86.19 86 ARG A C 1
ATOM 664 O O . ARG A 1 86 ? -30.589 6.989 13.267 1.00 86.19 86 ARG A O 1
ATOM 671 N N . LEU A 1 87 ? -29.514 5.155 12.526 1.00 84.44 87 LEU A N 1
ATOM 672 C CA . LEU A 1 87 ? -30.622 4.666 11.722 1.00 84.44 87 LEU A CA 1
ATOM 673 C C . LEU A 1 87 ? -31.740 4.137 12.638 1.00 84.44 87 LEU A C 1
ATOM 675 O O . LEU A 1 87 ? -31.463 3.402 13.589 1.00 84.44 87 LEU A O 1
ATOM 679 N N . PRO A 1 88 ? -33.007 4.489 12.367 1.00 80.75 88 PRO A N 1
ATOM 680 C CA . PRO A 1 88 ? -34.150 3.857 13.010 1.00 80.75 88 PRO A CA 1
ATOM 681 C C . PRO A 1 88 ? -34.136 2.334 12.821 1.00 80.75 88 PRO A C 1
ATOM 683 O O . PRO A 1 88 ? -33.782 1.830 11.754 1.00 80.75 88 PRO A O 1
ATOM 686 N N . SER A 1 89 ? -34.559 1.594 13.846 1.00 76.06 89 SER A N 1
ATOM 687 C CA . SER A 1 89 ? -34.603 0.125 13.835 1.00 76.06 89 SER A CA 1
ATOM 688 C C . SER A 1 89 ? -35.667 -0.465 12.897 1.00 76.06 89 SER A C 1
ATOM 690 O O . SER A 1 89 ? -35.689 -1.675 12.683 1.00 76.06 89 SER A O 1
ATOM 692 N N . ASP A 1 90 ? -36.546 0.371 12.347 1.00 72.56 90 ASP A N 1
ATOM 693 C CA . ASP A 1 90 ? -37.695 0.035 11.505 1.00 72.56 90 ASP A CA 1
ATOM 694 C C . ASP A 1 90 ? -37.519 0.424 10.026 1.00 72.56 90 ASP A C 1
ATOM 696 O O . ASP A 1 90 ? -38.482 0.406 9.254 1.00 72.56 90 ASP A O 1
ATOM 700 N N . ILE A 1 91 ? -36.294 0.740 9.595 1.00 74.38 91 ILE A N 1
ATOM 701 C CA . ILE A 1 91 ? -36.006 0.964 8.176 1.00 74.38 91 ILE A CA 1
ATOM 702 C C . ILE A 1 91 ? -36.318 -0.297 7.361 1.00 74.38 91 ILE A C 1
ATOM 704 O O . ILE A 1 91 ? -35.786 -1.379 7.603 1.00 74.38 91 ILE A O 1
ATOM 708 N N . SER A 1 92 ? -37.167 -0.128 6.347 1.00 63.03 92 SER A N 1
ATOM 709 C CA . SER A 1 92 ? -37.421 -1.126 5.311 1.00 63.03 92 SER A CA 1
ATOM 710 C C . SER A 1 92 ? -36.972 -0.566 3.961 1.00 63.03 92 SER A C 1
ATOM 712 O O . SER A 1 92 ? -37.489 0.447 3.497 1.00 63.03 92 SER A O 1
ATOM 714 N N . GLY A 1 93 ? -35.969 -1.203 3.351 1.00 72.00 93 GLY A N 1
ATOM 715 C CA . GLY A 1 93 ? -35.387 -0.796 2.067 1.00 72.00 93 GLY A CA 1
ATOM 716 C C . GLY A 1 93 ? -33.857 -0.779 2.075 1.00 72.00 93 GLY A C 1
ATOM 717 O O . GLY A 1 93 ? -33.228 -0.943 3.118 1.00 72.00 93 GLY A O 1
ATOM 718 N N . GLU A 1 94 ? -33.261 -0.591 0.897 1.00 74.44 94 GLU A N 1
ATOM 719 C CA . GLU A 1 94 ? -31.821 -0.360 0.760 1.00 74.44 94 GLU A CA 1
ATOM 720 C C . GLU A 1 94 ? -31.478 1.056 1.238 1.00 74.44 94 GLU A C 1
ATOM 722 O O . GLU A 1 94 ? -32.066 2.037 0.780 1.00 74.44 94 GLU A O 1
ATOM 727 N N . VAL A 1 95 ? -30.522 1.164 2.162 1.00 75.81 95 VAL A N 1
ATOM 728 C CA . VAL A 1 95 ? -29.971 2.447 2.607 1.00 75.81 95 VAL A CA 1
ATOM 729 C C . VAL A 1 95 ? -28.569 2.577 2.047 1.00 75.81 95 VAL A C 1
ATOM 731 O O . VAL A 1 95 ? -27.680 1.803 2.399 1.00 75.81 95 VAL A O 1
ATOM 734 N N . GLN A 1 96 ? -28.368 3.579 1.199 1.00 78.62 96 GLN A N 1
ATOM 735 C CA . GLN A 1 96 ? -27.032 3.994 0.808 1.00 78.62 96 GLN A CA 1
ATOM 736 C C . GLN A 1 96 ? -26.440 4.863 1.922 1.00 78.62 96 GLN A C 1
ATOM 738 O O . GLN A 1 96 ? -27.040 5.858 2.333 1.00 78.62 96 GLN A O 1
ATOM 743 N N . ILE A 1 97 ? -25.276 4.463 2.431 1.00 79.12 97 ILE A N 1
ATOM 744 C CA . ILE A 1 97 ? -24.534 5.209 3.446 1.00 79.12 97 ILE A CA 1
ATOM 745 C C . ILE A 1 97 ? -23.244 5.691 2.804 1.00 79.12 97 ILE A C 1
ATOM 747 O O . ILE A 1 97 ? -22.283 4.937 2.689 1.00 79.12 97 ILE A O 1
ATOM 751 N N . ASP A 1 98 ? -23.222 6.959 2.416 1.00 79.50 98 ASP A N 1
ATOM 752 C CA . ASP A 1 98 ? -21.989 7.605 1.981 1.00 79.50 98 ASP A CA 1
ATOM 753 C C . ASP A 1 98 ? -21.203 8.049 3.218 1.00 79.50 98 ASP A C 1
ATOM 755 O O . ASP A 1 98 ? -21.794 8.536 4.186 1.00 79.50 98 ASP A O 1
ATOM 759 N N . ALA A 1 99 ? -19.883 7.888 3.227 1.00 79.81 99 ALA A N 1
ATOM 760 C CA . ALA A 1 99 ? -19.024 8.303 4.332 1.00 79.81 99 ALA A CA 1
ATOM 761 C C . ALA A 1 99 ? -17.926 9.238 3.826 1.00 79.81 99 ALA A C 1
ATOM 763 O O . ALA A 1 99 ? -16.871 8.796 3.389 1.00 79.81 99 ALA A O 1
ATOM 764 N N . ASP A 1 100 ? -18.174 10.543 3.931 1.00 86.81 100 ASP A N 1
ATOM 765 C CA . ASP A 1 100 ? -17.144 11.547 3.682 1.00 86.81 100 ASP A CA 1
ATOM 766 C C . ASP A 1 100 ? -16.183 11.582 4.875 1.00 86.81 100 ASP A C 1
ATOM 768 O O . ASP A 1 100 ? -16.546 12.026 5.973 1.00 86.81 100 ASP A O 1
ATOM 772 N N . ILE A 1 101 ? -14.967 11.077 4.677 1.00 90.62 101 ILE A N 1
ATOM 773 C CA . ILE A 1 101 ? -13.884 11.153 5.659 1.00 90.62 101 ILE A CA 1
ATOM 774 C C . ILE A 1 101 ? -13.090 12.449 5.485 1.00 90.62 101 ILE A C 1
ATOM 776 O O . ILE A 1 101 ? -12.855 12.921 4.375 1.00 90.62 101 ILE A O 1
ATOM 780 N N . THR A 1 102 ? -12.681 13.036 6.601 1.00 92.75 102 THR A N 1
ATOM 781 C CA . THR A 1 102 ? -11.827 14.223 6.668 1.00 92.75 102 THR A CA 1
ATOM 782 C C . THR A 1 102 ? -10.491 13.865 7.318 1.00 92.75 102 THR A C 1
ATOM 784 O O . THR A 1 102 ? -10.360 12.834 7.979 1.00 92.75 102 THR A O 1
ATOM 787 N N . ASN A 1 103 ? -9.498 14.746 7.193 1.00 92.69 1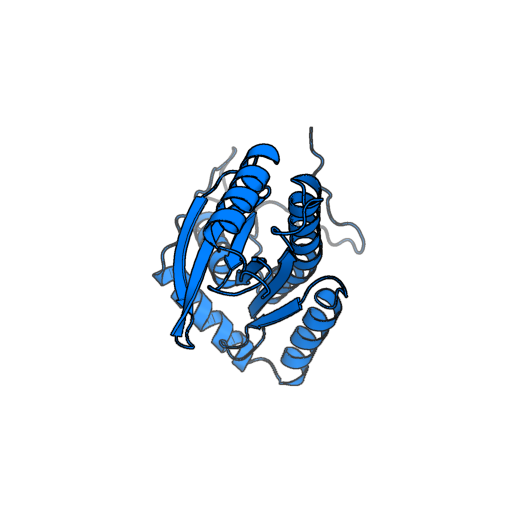03 ASN A N 1
ATOM 788 C CA . ASN A 1 103 ? -8.206 14.566 7.865 1.00 92.69 103 ASN A CA 1
ATOM 789 C C . ASN A 1 103 ? -8.322 14.556 9.398 1.00 92.69 103 ASN A C 1
ATOM 791 O O . ASN A 1 103 ? -7.495 13.940 10.068 1.00 92.69 103 ASN A O 1
ATOM 795 N N . GLU A 1 104 ? -9.335 15.221 9.958 1.00 95.06 104 GLU A N 1
ATOM 796 C CA . GLU A 1 104 ? -9.595 15.208 11.400 1.00 95.06 104 GLU A CA 1
ATOM 797 C C . GLU A 1 104 ? -10.044 13.812 11.858 1.00 95.06 104 GLU A C 1
ATOM 799 O O . GLU A 1 104 ? -9.495 13.290 12.824 1.00 95.06 104 GLU A O 1
ATOM 804 N N . ASP A 1 105 ? -10.913 13.145 11.089 1.00 93.12 105 ASP A N 1
ATOM 805 C CA . ASP A 1 105 ? -11.353 11.770 11.381 1.00 93.12 105 ASP A CA 1
ATOM 806 C C . ASP A 1 105 ? -10.189 10.770 11.323 1.00 93.12 105 ASP A C 1
ATOM 808 O O . ASP A 1 105 ? -10.064 9.878 12.162 1.00 93.12 105 ASP A O 1
ATOM 812 N N . ILE A 1 106 ? -9.303 10.934 10.334 1.00 94.19 106 ILE A N 1
ATOM 813 C CA . ILE A 1 106 ? -8.091 10.113 10.209 1.00 94.19 106 ILE A CA 1
ATOM 814 C C . ILE A 1 106 ? -7.176 10.346 11.417 1.00 94.19 106 ILE A C 1
ATOM 816 O O . ILE A 1 106 ? -6.633 9.392 11.972 1.00 94.19 106 ILE A O 1
ATOM 820 N N . THR A 1 107 ? -7.022 11.600 11.851 1.00 95.75 10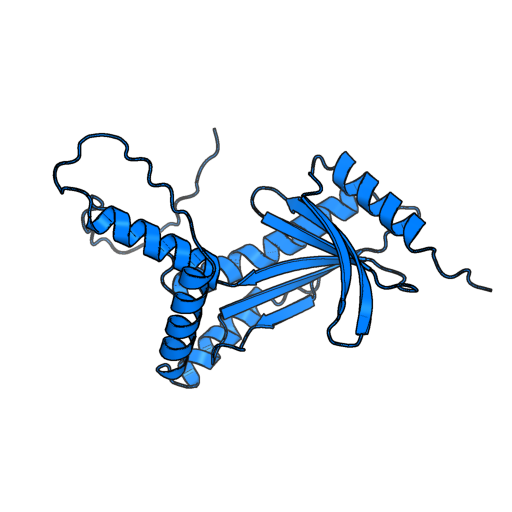7 THR A N 1
ATOM 821 C CA . THR A 1 107 ? -6.190 11.955 13.010 1.00 95.75 107 THR A CA 1
ATOM 822 C C . THR A 1 107 ? -6.735 11.339 14.300 1.00 95.75 107 THR A C 1
ATOM 824 O O . THR A 1 107 ? -5.969 10.720 15.037 1.00 95.75 107 THR A O 1
ATOM 827 N N . GLU A 1 108 ? -8.048 11.411 14.537 1.00 95.12 108 GLU A N 1
ATOM 828 C CA . GLU A 1 108 ? -8.695 10.779 15.698 1.00 95.12 108 GLU A CA 1
ATOM 829 C C . GLU A 1 108 ? -8.434 9.263 15.732 1.00 95.12 108 GLU A C 1
ATOM 831 O O . GLU A 1 108 ? -8.040 8.693 16.756 1.00 95.12 108 GLU A O 1
ATOM 836 N N . VAL A 1 109 ? -8.587 8.594 14.587 1.00 95.38 109 VAL A N 1
ATOM 837 C CA . VAL A 1 109 ? -8.326 7.155 14.476 1.00 95.38 109 VAL A CA 1
ATOM 838 C C . VAL A 1 109 ? -6.850 6.818 14.676 1.00 95.38 109 VAL A C 1
ATOM 840 O O . VAL A 1 109 ? -6.547 5.819 15.333 1.00 95.38 109 VAL A O 1
ATOM 843 N N . ARG A 1 110 ? -5.923 7.645 14.174 1.00 96.81 110 ARG A N 1
ATOM 844 C CA . ARG A 1 110 ? -4.479 7.485 14.423 1.00 96.81 110 ARG A CA 1
ATOM 845 C C . ARG A 1 110 ? -4.167 7.511 15.916 1.00 96.81 110 ARG A C 1
ATOM 847 O O . ARG A 1 110 ? -3.467 6.621 16.402 1.00 96.81 110 ARG A O 1
ATOM 854 N N . GLU A 1 111 ? -4.717 8.475 16.653 1.00 97.00 111 GLU A N 1
ATOM 855 C CA . GLU A 1 111 ? -4.539 8.577 18.107 1.00 97.00 111 GLU A CA 1
ATOM 856 C C . GLU A 1 111 ? -5.118 7.360 18.838 1.00 97.00 111 GLU A C 1
ATOM 858 O O . GLU A 1 111 ? -4.450 6.759 19.687 1.00 97.00 111 GLU A O 1
ATOM 863 N N . ARG A 1 112 ? -6.326 6.929 18.458 1.00 95.50 112 ARG A N 1
ATOM 864 C CA . ARG A 1 112 ? -6.968 5.729 19.014 1.00 95.50 112 ARG A CA 1
ATOM 865 C C . ARG A 1 112 ? -6.144 4.464 18.768 1.00 95.50 112 ARG A C 1
ATOM 867 O O . ARG A 1 112 ? -6.008 3.645 19.677 1.00 95.50 112 ARG A O 1
ATOM 874 N N . ILE A 1 113 ? -5.601 4.280 17.564 1.00 96.19 113 ILE A N 1
ATOM 875 C CA . ILE A 1 113 ? -4.736 3.137 17.227 1.00 96.19 113 ILE A CA 1
ATOM 876 C C . ILE A 1 113 ? -3.444 3.178 18.042 1.00 96.19 113 ILE A C 1
ATOM 878 O O . ILE A 1 113 ? -3.037 2.149 18.587 1.00 96.19 113 ILE A O 1
ATOM 882 N N . ALA A 1 114 ? -2.828 4.355 18.173 1.00 97.06 114 ALA A N 1
ATOM 883 C CA . ALA A 1 114 ? -1.614 4.527 18.962 1.00 97.06 114 ALA A CA 1
ATOM 884 C C . ALA A 1 114 ? -1.830 4.172 20.442 1.00 97.06 114 ALA A C 1
ATOM 886 O O . ALA A 1 114 ? -0.973 3.524 21.050 1.00 97.06 114 ALA A O 1
ATOM 887 N N . GLU A 1 115 ? -2.976 4.556 21.011 1.00 96.69 115 GLU A N 1
ATOM 888 C CA . GLU A 1 115 ? -3.355 4.224 22.387 1.00 96.69 115 GLU A CA 1
ATOM 889 C C . GLU A 1 115 ? -3.706 2.736 22.540 1.00 96.69 115 GLU A C 1
ATOM 891 O O . GLU A 1 115 ? -3.233 2.086 23.472 1.00 96.69 115 GLU A O 1
ATOM 896 N N . LEU A 1 116 ? -4.442 2.146 21.589 1.00 94.69 116 LEU A N 1
ATOM 897 C CA . LEU A 1 116 ? -4.721 0.705 21.577 1.00 94.69 116 LEU A CA 1
ATOM 898 C C . LEU A 1 116 ? -3.425 -0.116 21.548 1.00 94.69 116 LEU A C 1
ATOM 900 O O . LEU A 1 116 ? -3.297 -1.099 22.275 1.00 94.69 116 LEU A O 1
ATOM 904 N N . ASN A 1 117 ? -2.456 0.287 20.724 1.00 95.69 117 ASN A N 1
ATOM 905 C CA . ASN A 1 117 ? -1.154 -0.369 20.652 1.00 95.69 117 ASN A CA 1
ATOM 906 C C . ASN A 1 117 ? -0.356 -0.223 21.949 1.00 95.69 117 ASN A C 1
ATOM 908 O O . ASN A 1 117 ? 0.263 -1.184 22.387 1.00 95.69 117 ASN A O 1
ATOM 912 N N . LYS A 1 118 ? -0.427 0.934 22.608 1.00 95.44 118 LYS A N 1
ATOM 913 C CA . LYS A 1 118 ? 0.225 1.164 23.904 1.00 95.44 118 LYS A CA 1
ATOM 914 C C . LYS A 1 118 ? -0.372 0.324 25.041 1.00 95.44 118 LYS A C 1
ATOM 916 O O . LYS A 1 118 ? 0.324 0.013 26.004 1.00 95.44 118 LYS A O 1
ATOM 921 N N . GLN A 1 119 ? -1.653 -0.029 24.943 1.00 94.88 119 GLN A N 1
ATOM 922 C CA . GLN A 1 119 ? -2.336 -0.904 25.901 1.00 94.88 119 GLN A CA 1
ATOM 923 C C . GLN A 1 119 ? -2.028 -2.392 25.686 1.00 94.88 119 GLN A C 1
ATOM 925 O O . GLN A 1 119 ? -2.236 -3.195 26.598 1.00 94.88 119 GLN A O 1
ATOM 930 N N . ARG A 1 120 ? -1.553 -2.772 24.493 1.00 95.19 120 ARG A N 1
ATOM 931 C CA . ARG A 1 120 ? -1.106 -4.137 24.199 1.00 95.19 120 ARG A CA 1
ATOM 932 C C . ARG A 1 120 ? 0.233 -4.394 24.876 1.00 95.19 120 ARG A C 1
ATOM 934 O O . ARG A 1 120 ? 1.081 -3.512 24.964 1.00 95.19 120 ARG A O 1
ATOM 941 N N . ASP A 1 121 ? 0.436 -5.624 25.332 1.00 95.12 121 ASP A N 1
ATOM 942 C CA . ASP A 1 121 ? 1.758 -6.029 25.800 1.00 95.12 121 ASP A CA 1
ATOM 943 C C . ASP A 1 121 ? 2.727 -6.250 24.620 1.00 95.12 121 ASP A C 1
ATOM 945 O O . ASP A 1 121 ? 2.319 -6.478 23.474 1.00 95.12 121 ASP A O 1
ATOM 949 N N . ASP A 1 122 ? 4.033 -6.230 24.902 1.00 95.25 122 ASP A N 1
ATOM 950 C CA . ASP A 1 122 ? 5.073 -6.417 23.882 1.00 95.25 122 ASP A CA 1
ATOM 951 C C . ASP A 1 122 ? 4.916 -7.737 23.110 1.00 95.25 122 ASP A C 1
ATOM 953 O O . ASP A 1 122 ? 5.258 -7.819 21.931 1.00 95.25 122 ASP A O 1
ATOM 957 N N . LYS A 1 123 ? 4.373 -8.792 23.741 1.00 96.25 123 LYS A N 1
ATOM 958 C CA . LYS A 1 123 ? 4.172 -10.091 23.078 1.00 96.25 123 LYS A CA 1
ATOM 959 C C . LYS A 1 123 ? 3.045 -10.021 22.056 1.00 96.25 123 LYS A C 1
ATOM 961 O O . LYS A 1 123 ? 3.144 -10.657 21.007 1.00 96.25 123 LYS A O 1
ATOM 966 N N . GLN A 1 124 ? 1.982 -9.277 22.344 1.00 95.94 124 GLN A N 1
ATOM 967 C CA . GLN A 1 124 ? 0.883 -9.033 21.418 1.00 95.94 124 GLN A CA 1
ATOM 968 C C . GLN A 1 124 ? 1.358 -8.207 20.223 1.00 95.94 124 GLN A C 1
ATOM 970 O O . GLN A 1 124 ? 1.107 -8.613 19.087 1.00 95.94 124 GLN A O 1
ATOM 975 N N . ILE A 1 125 ? 2.102 -7.121 20.460 1.00 96.56 125 ILE A N 1
ATOM 976 C CA . ILE A 1 125 ? 2.693 -6.305 19.385 1.00 96.56 125 ILE A CA 1
ATOM 977 C C . ILE A 1 125 ? 3.648 -7.143 18.529 1.00 96.56 125 ILE A C 1
ATOM 979 O O . ILE A 1 125 ? 3.524 -7.168 17.302 1.00 96.56 125 ILE A O 1
ATOM 983 N N . GLN A 1 126 ? 4.529 -7.921 19.161 1.00 96.88 126 GLN A N 1
ATOM 984 C CA . GLN A 1 126 ? 5.453 -8.802 18.451 1.00 96.88 126 GLN A CA 1
ATOM 985 C C . GLN A 1 126 ? 4.721 -9.867 17.628 1.00 96.88 126 GLN A C 1
ATOM 987 O O . GLN A 1 126 ? 5.144 -10.182 16.519 1.00 96.88 126 GLN A O 1
ATOM 992 N N . LYS A 1 127 ? 3.606 -10.413 18.129 1.00 97.56 127 LYS A N 1
ATOM 993 C CA . LYS A 1 127 ? 2.793 -11.388 17.389 1.00 97.56 127 LYS A CA 1
ATOM 994 C C . LYS A 1 127 ? 2.192 -10.778 16.121 1.00 97.56 127 LYS A C 1
ATOM 996 O O . LYS A 1 127 ? 2.201 -11.442 15.086 1.00 97.56 127 LYS A O 1
ATOM 1001 N N . VAL A 1 128 ? 1.694 -9.540 16.193 1.00 97.19 128 VAL A N 1
ATOM 1002 C CA . VAL A 1 128 ? 1.195 -8.805 15.017 1.00 97.19 128 VAL A CA 1
ATOM 1003 C C . VAL A 1 128 ? 2.332 -8.573 14.023 1.00 97.19 128 VAL A C 1
ATOM 1005 O O . VAL A 1 128 ? 2.199 -8.917 12.851 1.00 97.19 128 VAL A O 1
ATOM 1008 N N . HIS A 1 129 ? 3.478 -8.084 14.501 1.00 97.75 129 HIS A N 1
ATOM 1009 C CA . HIS A 1 129 ? 4.642 -7.823 13.657 1.00 97.75 129 HIS A CA 1
ATOM 1010 C C . HIS A 1 129 ? 5.153 -9.088 12.954 1.00 97.75 129 HIS A C 1
ATOM 1012 O O . HIS A 1 129 ? 5.350 -9.089 11.743 1.00 97.75 129 HIS A O 1
ATOM 1018 N N . THR A 1 130 ? 5.353 -10.187 13.688 1.00 98.00 130 THR A N 1
ATOM 1019 C CA . THR A 1 130 ? 5.802 -11.465 13.112 1.00 98.00 130 THR A CA 1
ATOM 1020 C C . THR A 1 130 ? 4.813 -11.977 12.069 1.00 98.00 130 THR A C 1
ATOM 1022 O O . THR A 1 130 ? 5.236 -12.412 11.004 1.00 98.00 130 THR A O 1
ATOM 1025 N N . LYS A 1 131 ? 3.502 -11.866 12.319 1.00 98.00 131 LYS A N 1
ATOM 1026 C CA . LYS A 1 131 ? 2.493 -12.298 11.348 1.00 98.00 131 LYS A CA 1
ATOM 1027 C C . LYS A 1 131 ? 2.532 -11.477 10.054 1.00 98.00 131 LYS A C 1
ATOM 1029 O O . LYS A 1 131 ? 2.389 -12.063 8.984 1.00 98.00 131 LYS A O 1
ATOM 1034 N N . LEU A 1 132 ? 2.757 -10.165 10.149 1.00 97.50 132 LEU A N 1
ATOM 1035 C CA . LEU A 1 132 ? 2.953 -9.305 8.979 1.00 97.50 132 LEU A CA 1
ATOM 1036 C C . LEU A 1 132 ? 4.208 -9.678 8.203 1.00 97.50 132 LEU A C 1
ATOM 1038 O O . LEU A 1 132 ? 4.133 -9.845 6.994 1.00 97.50 132 LEU A O 1
ATOM 1042 N N . VAL A 1 133 ? 5.337 -9.855 8.893 1.00 98.00 133 VAL A N 1
ATOM 1043 C CA . VAL A 1 133 ? 6.591 -10.310 8.275 1.00 98.00 133 VAL A CA 1
ATOM 1044 C C . VAL A 1 133 ? 6.370 -11.614 7.513 1.00 98.00 133 VAL A C 1
ATOM 1046 O O . VAL A 1 133 ? 6.733 -11.693 6.344 1.00 98.00 133 VAL A O 1
ATOM 1049 N N . ASP A 1 134 ? 5.724 -12.605 8.129 1.00 97.94 134 ASP A N 1
ATOM 1050 C CA . ASP A 1 134 ? 5.458 -13.898 7.491 1.00 97.94 134 ASP A CA 1
ATOM 1051 C C . ASP A 1 134 ? 4.605 -13.764 6.218 1.00 97.94 134 ASP A C 1
ATOM 1053 O O . ASP A 1 134 ? 4.792 -14.525 5.273 1.00 97.94 134 ASP A O 1
ATOM 1057 N N . GLN A 1 135 ? 3.658 -12.819 6.186 1.00 97.62 135 GLN A N 1
ATOM 1058 C CA . GLN A 1 135 ? 2.777 -12.599 5.033 1.00 97.62 135 GLN A CA 1
ATOM 1059 C C . GLN A 1 135 ? 3.408 -11.717 3.946 1.00 97.62 135 GLN A C 1
ATOM 1061 O O . GLN A 1 135 ? 3.122 -11.920 2.772 1.00 97.62 135 GLN A O 1
ATOM 1066 N N . LEU A 1 136 ? 4.254 -10.756 4.326 1.00 97.56 136 LEU A N 1
ATOM 1067 C CA . LEU A 1 136 ? 4.924 -9.824 3.413 1.00 97.56 136 LEU A CA 1
ATOM 1068 C C . LEU A 1 136 ? 6.220 -10.391 2.820 1.00 97.56 136 LEU A C 1
ATOM 1070 O O . LEU A 1 136 ? 6.742 -9.833 1.856 1.00 97.56 136 LEU A O 1
ATOM 1074 N N . SER A 1 137 ? 6.758 -11.472 3.394 1.00 95.75 137 SER A N 1
ATOM 1075 C CA . SER A 1 137 ? 8.016 -12.093 2.963 1.00 95.75 137 SER A CA 1
ATOM 1076 C C . SER A 1 137 ? 7.858 -12.868 1.651 1.00 95.75 137 SER A C 1
ATOM 1078 O O . SER A 1 137 ? 7.940 -14.096 1.622 1.00 95.75 137 SER A O 1
ATOM 1080 N N . ASP A 1 138 ? 7.669 -12.137 0.554 1.00 95.38 138 ASP A N 1
ATOM 1081 C CA . ASP A 1 138 ? 7.734 -12.653 -0.811 1.00 95.38 138 ASP A CA 1
ATOM 1082 C C . ASP A 1 138 ? 9.122 -12.370 -1.418 1.00 95.38 138 ASP A C 1
ATOM 1084 O O . ASP A 1 138 ? 9.595 -11.235 -1.362 1.00 95.38 138 ASP A O 1
ATOM 1088 N N . PRO A 1 139 ? 9.803 -13.358 -2.027 1.00 94.00 139 PRO A N 1
ATOM 1089 C CA . PRO A 1 139 ? 11.134 -13.154 -2.605 1.00 94.00 139 PRO A CA 1
ATOM 1090 C C . PRO A 1 139 ? 11.164 -12.165 -3.782 1.00 94.00 139 PRO A C 1
ATOM 1092 O O . PRO A 1 139 ? 12.240 -11.716 -4.174 1.00 94.00 139 PRO A O 1
ATOM 1095 N N . ASN A 1 140 ? 10.012 -11.837 -4.369 1.00 94.50 140 ASN A N 1
ATOM 1096 C CA . ASN A 1 140 ? 9.895 -10.964 -5.532 1.00 94.50 140 ASN A CA 1
ATOM 1097 C C . ASN A 1 140 ? 9.595 -9.503 -5.179 1.00 94.50 140 ASN A C 1
ATOM 1099 O O . ASN A 1 140 ? 9.549 -8.680 -6.103 1.00 94.50 140 ASN A O 1
ATOM 1103 N N . CYS A 1 141 ? 9.387 -9.196 -3.895 1.00 96.69 141 CYS A N 1
ATOM 1104 C CA . CYS A 1 141 ? 9.039 -7.873 -3.392 1.00 96.69 141 CYS A CA 1
ATOM 1105 C C . CYS A 1 141 ? 9.896 -7.501 -2.174 1.00 96.69 141 CYS A C 1
ATOM 1107 O O . CYS A 1 141 ? 10.148 -8.308 -1.286 1.00 96.69 141 CYS A O 1
ATOM 1109 N N . GLY A 1 142 ? 10.320 -6.242 -2.110 1.00 97.62 142 GLY A N 1
ATOM 1110 C CA . GLY A 1 142 ? 10.763 -5.642 -0.854 1.00 97.62 142 GLY A CA 1
ATOM 1111 C C . GLY A 1 142 ? 9.554 -5.185 -0.041 1.00 97.62 142 GLY A C 1
ATOM 1112 O O . GLY A 1 142 ? 8.508 -4.879 -0.615 1.00 97.62 142 GLY A O 1
ATOM 1113 N N . TYR A 1 143 ? 9.695 -5.094 1.280 1.00 98.19 143 TYR A N 1
ATOM 1114 C CA . TYR A 1 143 ? 8.651 -4.542 2.141 1.00 98.19 143 TYR A CA 1
ATOM 1115 C C . TYR A 1 143 ? 9.218 -3.736 3.311 1.00 98.19 143 TYR A C 1
ATOM 1117 O O . TYR A 1 143 ? 10.367 -3.913 3.716 1.00 98.19 143 TYR A O 1
ATOM 1125 N N . GLN A 1 144 ? 8.372 -2.876 3.871 1.00 97.81 144 GLN A N 1
ATOM 1126 C CA . GLN A 1 144 ? 8.614 -2.141 5.108 1.00 97.81 144 GLN A CA 1
ATOM 1127 C C . GLN A 1 144 ? 7.326 -2.107 5.930 1.00 97.81 144 GLN A C 1
ATOM 1129 O O . GLN A 1 144 ? 6.239 -1.989 5.376 1.00 97.81 144 GLN A O 1
ATOM 1134 N N . ILE A 1 145 ? 7.438 -2.202 7.253 1.00 98.12 145 ILE A N 1
ATOM 1135 C CA . ILE A 1 145 ? 6.297 -2.105 8.172 1.00 98.12 145 ILE A CA 1
ATOM 1136 C C . ILE A 1 145 ? 6.313 -0.721 8.829 1.00 98.12 145 ILE A C 1
ATOM 1138 O O . ILE A 1 145 ? 7.354 -0.282 9.326 1.00 98.12 145 ILE A O 1
ATOM 1142 N N . ARG A 1 146 ? 5.159 -0.046 8.848 1.00 97.19 146 ARG A N 1
ATOM 1143 C CA . ARG A 1 146 ? 4.956 1.238 9.532 1.00 97.19 146 ARG A CA 1
ATOM 1144 C C . ARG A 1 146 ? 4.616 0.989 10.997 1.00 97.19 146 ARG A C 1
ATOM 1146 O O . ARG A 1 146 ? 3.687 0.242 11.301 1.00 97.19 146 ARG A O 1
ATOM 1153 N N . ASN A 1 147 ? 5.387 1.607 11.891 1.00 95.94 147 ASN A N 1
ATOM 1154 C CA . ASN A 1 147 ? 5.329 1.371 13.339 1.00 95.94 147 ASN A CA 1
ATOM 1155 C C . ASN A 1 147 ? 5.268 2.666 14.176 1.00 95.94 147 ASN A C 1
ATOM 1157 O O . ASN A 1 147 ? 5.396 2.611 15.398 1.00 95.94 147 ASN A O 1
ATOM 1161 N N . ASP A 1 148 ? 5.070 3.828 13.548 1.00 95.50 148 ASP A N 1
ATOM 1162 C CA . ASP A 1 148 ? 5.039 5.156 14.189 1.00 95.50 148 ASP A CA 1
ATOM 1163 C C . ASP A 1 148 ? 3.851 5.371 15.150 1.00 95.50 148 ASP A C 1
ATOM 1165 O O . ASP A 1 148 ? 3.829 6.352 15.887 1.00 95.50 148 ASP A O 1
ATOM 1169 N N . LEU A 1 149 ? 2.906 4.426 15.224 1.00 96.38 149 LEU A N 1
ATOM 1170 C CA . LEU A 1 149 ? 1.769 4.431 16.156 1.00 96.38 149 LEU A CA 1
ATOM 1171 C C . LEU A 1 149 ? 1.929 3.393 17.284 1.00 96.38 149 LEU A C 1
ATOM 1173 O O . LEU A 1 149 ? 1.001 2.645 17.589 1.00 96.38 149 LEU A O 1
ATOM 1177 N N . ASN A 1 150 ? 3.117 3.311 17.894 1.00 96.00 150 ASN A N 1
ATOM 1178 C CA . ASN A 1 150 ? 3.462 2.363 18.975 1.00 96.00 150 ASN A CA 1
ATOM 1179 C C . ASN A 1 150 ? 3.309 0.869 18.605 1.00 96.00 150 ASN A C 1
ATOM 1181 O O . ASN A 1 150 ? 3.212 0.015 19.484 1.00 96.00 150 ASN A O 1
ATOM 1185 N N . GLY A 1 151 ? 3.258 0.538 17.314 1.00 96.38 151 GLY A N 1
ATOM 1186 C CA . GLY A 1 151 ? 3.069 -0.824 16.819 1.00 96.38 151 GLY A CA 1
ATOM 1187 C C . GLY A 1 151 ? 2.689 -0.862 15.334 1.00 96.38 151 GLY A C 1
ATOM 1188 O O . GLY A 1 151 ? 2.434 0.199 14.755 1.00 96.38 151 GLY A O 1
ATOM 1189 N N . PRO A 1 152 ? 2.638 -2.058 14.715 1.00 97.25 152 PRO A N 1
ATOM 1190 C CA . PRO A 1 152 ? 2.371 -2.204 13.287 1.00 97.25 152 PRO A CA 1
ATOM 1191 C C . PRO A 1 152 ? 0.956 -1.769 12.918 1.00 97.25 152 PRO A C 1
ATOM 1193 O O . PRO A 1 152 ? -0.007 -2.372 13.384 1.00 97.25 152 PRO A O 1
ATOM 1196 N N . HIS A 1 153 ? 0.828 -0.764 12.056 1.00 97.12 153 HIS A N 1
ATOM 1197 C CA . HIS A 1 153 ? -0.477 -0.249 11.605 1.00 97.12 153 HIS A CA 1
ATOM 1198 C C . HIS A 1 153 ? -0.591 -0.111 10.083 1.00 97.12 153 HIS A C 1
ATOM 1200 O O . HIS A 1 153 ? -1.679 0.069 9.544 1.00 97.12 153 HIS A O 1
ATOM 1206 N N . GLY A 1 154 ? 0.525 -0.261 9.381 1.00 98.06 154 GLY A N 1
ATOM 1207 C CA . GLY A 1 154 ? 0.589 -0.162 7.938 1.00 98.06 154 GLY A CA 1
ATOM 1208 C C . GLY A 1 154 ? 1.836 -0.841 7.405 1.00 98.06 154 GLY A C 1
ATOM 1209 O O . GLY A 1 154 ? 2.696 -1.307 8.161 1.00 98.06 154 GLY A O 1
ATOM 1210 N N . PHE A 1 155 ? 1.948 -0.893 6.090 1.00 98.38 155 PHE A N 1
ATOM 1211 C CA . PHE A 1 155 ? 3.112 -1.436 5.415 1.00 98.38 155 PHE A CA 1
ATOM 1212 C C . PHE A 1 155 ? 3.265 -0.825 4.027 1.00 98.38 155 PHE A C 1
ATOM 1214 O O . PHE A 1 155 ? 2.373 -0.178 3.488 1.00 98.38 155 PHE A O 1
ATOM 1221 N N . MET A 1 156 ? 4.424 -1.071 3.449 1.00 98.06 156 MET A N 1
ATOM 1222 C CA . MET A 1 156 ? 4.755 -0.768 2.074 1.00 98.06 156 MET A CA 1
ATOM 1223 C C . MET A 1 156 ? 5.291 -2.045 1.440 1.00 98.06 156 MET A C 1
ATOM 1225 O O . MET A 1 156 ? 6.074 -2.761 2.067 1.00 98.06 156 MET A O 1
ATOM 1229 N N . THR A 1 157 ? 4.888 -2.324 0.207 1.00 98.00 157 THR A N 1
ATOM 1230 C CA . THR A 1 157 ? 5.480 -3.377 -0.630 1.00 98.00 157 THR A CA 1
ATOM 1231 C C . THR A 1 157 ? 5.943 -2.760 -1.930 1.00 98.00 157 THR A C 1
ATOM 1233 O O . THR A 1 157 ? 5.277 -1.880 -2.468 1.00 98.00 157 THR A O 1
ATOM 1236 N N . GLN A 1 158 ? 7.095 -3.194 -2.425 1.00 97.75 158 GLN A N 1
ATOM 1237 C CA . GLN A 1 158 ? 7.701 -2.598 -3.605 1.00 97.75 158 GLN A CA 1
ATOM 1238 C C . GLN A 1 158 ? 8.420 -3.623 -4.473 1.00 97.75 158 GLN A C 1
ATOM 1240 O O . GLN A 1 158 ? 8.940 -4.632 -3.989 1.00 97.75 158 GLN A O 1
ATOM 1245 N N . LYS A 1 159 ? 8.491 -3.342 -5.771 1.00 97.75 159 LYS A N 1
ATOM 1246 C CA . LYS A 1 159 ? 9.202 -4.148 -6.764 1.00 97.75 159 LYS A CA 1
ATOM 1247 C C . LYS A 1 159 ? 9.918 -3.231 -7.746 1.00 97.75 159 LYS A C 1
ATOM 1249 O O . LYS A 1 159 ? 9.382 -2.205 -8.151 1.00 97.75 159 LYS A O 1
ATOM 1254 N N . LYS A 1 160 ? 11.122 -3.627 -8.154 1.00 97.06 160 LYS A N 1
ATOM 1255 C CA . LYS A 1 160 ? 11.885 -2.921 -9.187 1.00 97.06 160 LYS A CA 1
ATOM 1256 C C . LYS A 1 160 ? 11.411 -3.320 -10.584 1.00 97.06 160 LYS A C 1
ATOM 1258 O O . LYS A 1 160 ? 11.148 -4.496 -10.833 1.00 97.06 160 LYS A O 1
ATOM 1263 N N . LEU A 1 161 ? 11.37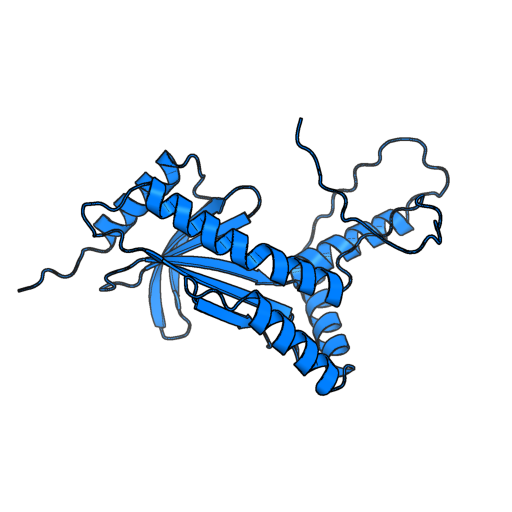0 -2.345 -11.479 1.00 95.62 161 LEU A N 1
ATOM 1264 C CA . LEU A 1 161 ? 11.110 -2.467 -12.905 1.00 95.62 161 LEU A CA 1
ATOM 1265 C C . LEU A 1 161 ? 12.305 -1.945 -13.688 1.00 95.62 161 LEU A C 1
ATOM 1267 O O . LEU A 1 161 ? 12.750 -0.820 -13.473 1.00 95.62 161 LEU A O 1
ATOM 1271 N N . PHE A 1 162 ? 12.779 -2.718 -14.652 1.00 94.81 162 PHE A N 1
ATOM 1272 C CA . PHE A 1 162 ? 13.893 -2.326 -15.506 1.00 94.81 162 PHE A CA 1
ATOM 1273 C C . PHE A 1 162 ? 13.360 -1.787 -16.835 1.00 94.81 162 PHE A C 1
ATOM 1275 O O . PHE A 1 162 ? 13.541 -2.386 -17.886 1.00 94.81 162 PHE A O 1
ATOM 1282 N N . ALA A 1 163 ? 12.680 -0.637 -16.779 1.00 92.62 163 ALA A N 1
ATOM 1283 C CA . ALA A 1 163 ? 11.985 -0.050 -17.932 1.00 92.62 163 ALA A CA 1
ATOM 1284 C C . ALA A 1 163 ? 12.905 0.327 -19.112 1.00 92.62 163 ALA A C 1
ATOM 1286 O O . ALA A 1 163 ? 12.424 0.581 -20.209 1.00 92.62 163 ALA A O 1
ATOM 1287 N N . TYR A 1 164 ? 14.221 0.367 -18.893 1.00 91.94 164 TYR A N 1
ATOM 1288 C CA . TYR A 1 164 ? 15.218 0.638 -19.929 1.00 91.94 164 TYR A CA 1
ATOM 1289 C C . TYR A 1 164 ? 15.633 -0.611 -20.723 1.00 91.94 164 TYR A C 1
ATOM 1291 O O . TYR A 1 164 ? 16.381 -0.497 -21.695 1.00 91.94 164 TYR A O 1
ATOM 1299 N N . GLU A 1 165 ? 15.210 -1.805 -20.301 1.00 91.88 165 GLU A N 1
ATOM 1300 C CA . GLU A 1 165 ? 15.493 -3.042 -21.026 1.00 91.88 165 GLU A CA 1
ATOM 1301 C C . GLU A 1 165 ? 14.647 -3.113 -22.302 1.00 91.88 165 GLU A C 1
ATOM 1303 O O . GLU A 1 165 ? 13.467 -2.773 -22.319 1.00 91.88 165 GLU A O 1
ATOM 1308 N N . SER A 1 166 ? 15.259 -3.539 -23.410 1.00 90.44 166 SER A N 1
ATOM 1309 C CA . SER A 1 166 ? 14.621 -3.507 -24.735 1.00 90.44 166 SER A CA 1
ATOM 1310 C C . SER A 1 166 ? 13.416 -4.438 -24.879 1.00 90.44 166 SER A C 1
ATOM 1312 O O . SER A 1 166 ? 12.629 -4.290 -25.812 1.00 90.44 166 SER A O 1
ATOM 1314 N N . ASP A 1 167 ? 13.326 -5.441 -24.013 1.00 93.19 167 ASP A N 1
ATOM 1315 C CA . ASP A 1 167 ? 12.246 -6.418 -23.932 1.00 93.19 167 ASP A CA 1
ATOM 1316 C C . ASP A 1 167 ? 11.201 -6.069 -22.866 1.00 93.19 167 ASP A C 1
ATOM 1318 O O . ASP A 1 167 ? 10.195 -6.772 -22.780 1.00 93.19 167 ASP A O 1
ATOM 1322 N N . PHE A 1 168 ? 11.382 -4.971 -22.119 1.00 95.06 168 PH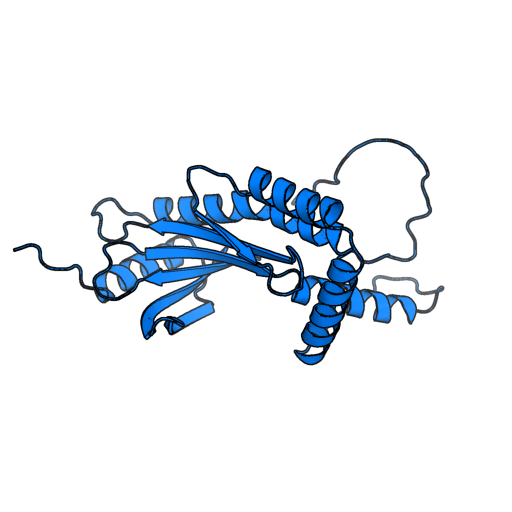E A N 1
ATOM 1323 C CA . PHE A 1 168 ? 10.381 -4.498 -21.173 1.00 95.06 168 PHE A CA 1
ATOM 1324 C C . PHE A 1 168 ? 9.068 -4.169 -21.890 1.00 95.06 168 PHE A C 1
ATOM 1326 O O . PHE A 1 168 ? 9.030 -3.439 -22.886 1.00 95.06 168 PHE A O 1
ATOM 1333 N N . SER A 1 169 ? 7.974 -4.722 -21.376 1.00 95.44 169 SER A N 1
ATOM 1334 C CA . SER A 1 169 ? 6.670 -4.669 -22.024 1.00 95.44 169 SER A CA 1
ATOM 1335 C C . SER A 1 169 ? 5.543 -4.291 -21.055 1.00 95.44 169 SER A C 1
ATOM 1337 O O . SER A 1 169 ? 5.685 -4.413 -19.833 1.00 95.44 169 SER A O 1
ATOM 1339 N N . PRO A 1 170 ? 4.356 -3.918 -21.579 1.00 95.75 170 PRO A N 1
ATOM 1340 C CA . PRO A 1 170 ? 3.168 -3.731 -20.749 1.00 95.75 170 PRO A CA 1
ATOM 1341 C C . PRO A 1 170 ? 2.822 -4.967 -19.905 1.00 95.75 170 PRO A C 1
ATOM 1343 O O . PRO A 1 170 ? 2.305 -4.827 -18.803 1.00 95.75 170 PRO A O 1
ATOM 1346 N N . SER A 1 171 ? 3.137 -6.176 -20.383 1.00 95.69 171 SER A N 1
ATOM 1347 C CA . SER A 1 171 ? 2.918 -7.411 -19.623 1.00 95.69 171 SER A CA 1
ATOM 1348 C C . SER A 1 171 ? 3.847 -7.536 -18.413 1.00 95.69 171 SER A C 1
ATOM 1350 O O . SER A 1 171 ? 3.409 -8.033 -17.379 1.00 95.69 171 SER A O 1
ATOM 1352 N N . ASP A 1 172 ? 5.089 -7.055 -18.500 1.00 95.69 172 ASP A N 1
ATOM 1353 C CA . ASP A 1 172 ? 6.022 -7.050 -17.363 1.00 95.69 172 ASP A CA 1
ATOM 1354 C C . ASP A 1 172 ? 5.586 -6.044 -16.298 1.00 95.69 172 ASP A C 1
ATOM 1356 O O . ASP A 1 172 ? 5.603 -6.342 -15.100 1.00 95.69 172 ASP A O 1
ATOM 1360 N N . PHE A 1 173 ? 5.130 -4.869 -16.743 1.00 96.19 173 PHE A N 1
ATOM 1361 C CA . PHE A 1 173 ? 4.520 -3.868 -15.874 1.00 96.19 173 PHE A CA 1
ATOM 1362 C C . PHE A 1 173 ? 3.278 -4.426 -15.161 1.00 96.19 173 PHE A C 1
ATOM 1364 O O . PHE A 1 173 ? 3.178 -4.366 -13.936 1.00 96.19 173 PHE A O 1
ATOM 1371 N N . ASP A 1 174 ? 2.356 -5.030 -15.916 1.00 95.31 174 ASP A N 1
ATOM 1372 C CA . ASP A 1 174 ? 1.132 -5.637 -15.390 1.00 95.31 174 ASP A CA 1
ATOM 1373 C C . ASP A 1 174 ? 1.431 -6.742 -14.366 1.00 95.31 174 ASP A C 1
ATOM 1375 O O . ASP A 1 174 ? 0.872 -6.738 -13.266 1.00 95.31 174 ASP A O 1
ATOM 1379 N N . ALA A 1 175 ? 2.385 -7.625 -14.680 1.00 95.56 175 ALA A N 1
ATOM 1380 C CA . ALA A 1 175 ? 2.831 -8.685 -13.783 1.00 95.56 175 ALA A CA 1
ATOM 1381 C C . ALA A 1 175 ? 3.442 -8.131 -12.487 1.00 95.56 175 ALA A C 1
ATOM 1383 O O . ALA A 1 175 ? 3.212 -8.684 -11.407 1.00 95.56 175 ALA A O 1
ATOM 1384 N N . ALA A 1 176 ? 4.194 -7.030 -12.560 1.00 96.38 176 ALA A N 1
ATOM 1385 C CA . ALA A 1 176 ? 4.739 -6.366 -11.381 1.00 96.38 176 ALA A CA 1
ATOM 1386 C C . ALA A 1 176 ? 3.638 -5.788 -10.482 1.00 96.38 176 ALA A C 1
ATOM 1388 O O . ALA A 1 176 ? 3.653 -6.046 -9.276 1.00 96.38 176 ALA A O 1
ATOM 1389 N N . CYS A 1 177 ? 2.660 -5.082 -11.060 1.00 96.06 177 CYS A N 1
ATOM 1390 C CA . CYS A 1 177 ? 1.494 -4.580 -10.328 1.00 96.06 177 CYS A CA 1
ATOM 1391 C C . CYS A 1 177 ? 0.721 -5.726 -9.660 1.00 96.06 177 CYS A C 1
ATOM 1393 O O . CYS A 1 177 ? 0.461 -5.680 -8.458 1.00 96.06 177 CYS A O 1
ATOM 1395 N N . GLN A 1 178 ? 0.408 -6.781 -10.420 1.00 95.69 178 GLN A N 1
ATOM 1396 C CA . GLN A 1 178 ? -0.306 -7.959 -9.926 1.00 95.69 178 GLN A CA 1
ATOM 1397 C C . GLN A 1 178 ? 0.449 -8.626 -8.769 1.00 95.69 178 GLN A C 1
ATOM 1399 O O . GLN A 1 178 ? -0.171 -9.019 -7.781 1.00 95.69 178 GLN A O 1
ATOM 1404 N N . THR A 1 179 ? 1.778 -8.743 -8.874 1.00 96.69 179 THR A N 1
ATOM 1405 C CA . THR A 1 179 ? 2.628 -9.322 -7.821 1.00 96.69 179 THR A CA 1
ATOM 1406 C C . THR A 1 179 ? 2.505 -8.513 -6.532 1.00 96.69 179 THR A C 1
ATOM 1408 O O . THR A 1 179 ? 2.185 -9.078 -5.491 1.00 96.69 179 THR A O 1
ATOM 1411 N N . ILE A 1 180 ? 2.698 -7.192 -6.610 1.00 96.88 180 ILE A N 1
ATOM 1412 C CA . ILE A 1 180 ? 2.629 -6.294 -5.449 1.00 96.88 180 ILE A CA 1
ATOM 1413 C C . ILE A 1 180 ? 1.260 -6.379 -4.771 1.00 96.88 180 ILE A C 1
ATOM 1415 O O . ILE A 1 180 ? 1.187 -6.616 -3.567 1.00 96.88 180 ILE A O 1
ATOM 1419 N N . ILE A 1 181 ? 0.176 -6.255 -5.542 1.00 95.81 181 ILE A N 1
ATOM 1420 C CA . ILE A 1 181 ? -1.183 -6.321 -4.992 1.00 95.81 181 ILE A CA 1
ATOM 1421 C C . ILE A 1 181 ? -1.449 -7.687 -4.355 1.00 95.81 181 ILE A C 1
ATOM 1423 O O . ILE A 1 181 ? -1.957 -7.753 -3.239 1.00 95.81 181 ILE A O 1
ATOM 1427 N N . SER A 1 182 ? -1.048 -8.782 -5.007 1.00 96.00 182 SER A N 1
ATOM 1428 C CA . SER A 1 182 ? -1.256 -10.135 -4.470 1.00 96.00 182 SER A CA 1
ATOM 1429 C C . SER A 1 182 ? -0.538 -10.350 -3.133 1.00 96.00 182 SER A C 1
ATOM 1431 O O . SER A 1 182 ? -1.088 -11.001 -2.245 1.00 96.00 182 SER A O 1
ATOM 1433 N N . VAL A 1 183 ? 0.662 -9.780 -2.969 1.00 97.25 183 VAL A N 1
ATOM 1434 C CA . VAL A 1 183 ? 1.406 -9.808 -1.698 1.00 97.25 183 VAL A CA 1
ATOM 1435 C C . VAL A 1 183 ? 0.726 -8.934 -0.640 1.00 97.25 183 VAL A C 1
ATOM 1437 O O . VAL A 1 183 ? 0.677 -9.319 0.525 1.00 97.25 183 VAL A O 1
ATOM 1440 N N . ALA A 1 184 ? 0.163 -7.787 -1.026 1.00 97.31 184 ALA A N 1
ATOM 1441 C CA . ALA A 1 184 ? -0.430 -6.821 -0.104 1.00 97.31 184 ALA A CA 1
ATOM 1442 C C . ALA A 1 184 ? -1.799 -7.233 0.471 1.00 97.31 184 ALA A C 1
ATOM 1444 O O . ALA A 1 184 ? -2.110 -6.878 1.609 1.00 97.31 184 ALA A O 1
ATOM 1445 N N . MET A 1 185 ? -2.606 -8.004 -0.268 1.00 95.25 185 MET A N 1
ATOM 1446 C CA . MET A 1 185 ? -3.994 -8.317 0.119 1.00 95.25 185 MET A CA 1
ATOM 1447 C C . MET A 1 185 ? -4.120 -8.985 1.498 1.00 95.25 185 MET A C 1
ATOM 1449 O O . MET A 1 185 ? -4.941 -8.580 2.320 1.00 95.25 185 MET A O 1
ATOM 1453 N N . MET A 1 186 ? -3.318 -10.020 1.768 1.00 96.56 186 MET A N 1
ATOM 1454 C CA . MET A 1 186 ? -3.417 -10.781 3.022 1.00 96.56 186 MET A CA 1
ATOM 1455 C C . MET A 1 186 ? -2.938 -9.983 4.255 1.00 96.56 186 MET A C 1
ATOM 1457 O O . MET A 1 186 ? -3.641 -10.007 5.268 1.00 96.56 186 MET A O 1
ATOM 1461 N N . PRO A 1 187 ? -1.792 -9.272 4.208 1.00 97.62 187 PRO A N 1
ATOM 1462 C CA . PRO A 1 187 ? -1.384 -8.323 5.247 1.00 97.62 187 PRO A CA 1
ATOM 1463 C C . PRO A 1 187 ? -2.390 -7.198 5.496 1.00 97.62 187 PRO A C 1
ATOM 1465 O O . PRO A 1 187 ? -2.631 -6.853 6.654 1.00 97.62 187 PRO A O 1
ATOM 1468 N N . GLN A 1 188 ? -2.991 -6.642 4.437 1.00 97.31 188 GLN A N 1
ATOM 1469 C CA . GLN A 1 188 ? -4.028 -5.616 4.555 1.00 97.31 188 GLN A CA 1
ATOM 1470 C C . GLN A 1 188 ? -5.214 -6.146 5.358 1.00 97.31 188 GLN A C 1
ATOM 1472 O O . GLN A 1 188 ? -5.548 -5.576 6.395 1.00 97.31 188 GLN A O 1
ATOM 1477 N N . GLN A 1 189 ? -5.792 -7.272 4.929 1.00 95.94 189 GLN A N 1
ATOM 1478 C CA . GLN A 1 189 ? -6.932 -7.876 5.618 1.00 95.94 189 GLN A CA 1
ATOM 1479 C C . GLN A 1 189 ? -6.593 -8.206 7.078 1.00 95.94 189 GLN A C 1
ATOM 1481 O O . GLN A 1 189 ? -7.392 -7.979 7.981 1.00 95.94 189 GLN A O 1
ATOM 1486 N N . PHE A 1 190 ? -5.378 -8.697 7.333 1.00 97.50 190 PHE A N 1
ATOM 1487 C CA . PHE A 1 190 ? -4.923 -8.965 8.693 1.00 97.50 190 PHE A CA 1
ATOM 1488 C C . PHE A 1 190 ? -4.883 -7.700 9.566 1.00 97.50 190 PHE A C 1
ATOM 1490 O O . PHE A 1 190 ? -5.309 -7.748 10.720 1.00 97.50 190 PHE A O 1
ATOM 1497 N N . LEU A 1 191 ? -4.394 -6.570 9.047 1.00 97.25 191 LEU A N 1
ATOM 1498 C CA . LEU A 1 191 ? -4.413 -5.297 9.777 1.00 97.25 191 LEU A CA 1
ATOM 1499 C C . LEU A 1 191 ? -5.836 -4.782 9.997 1.00 97.25 191 LEU A C 1
ATOM 1501 O O . LEU A 1 191 ? -6.143 -4.303 11.088 1.00 97.25 191 LEU A O 1
ATOM 1505 N N . GLU A 1 192 ? -6.704 -4.912 8.996 1.00 95.50 192 GLU A N 1
ATOM 1506 C CA . GLU A 1 192 ? -8.124 -4.566 9.112 1.00 95.50 192 GLU A CA 1
ATOM 1507 C C . GLU A 1 192 ? -8.798 -5.358 10.242 1.00 95.50 192 GLU A C 1
ATOM 1509 O O . GLU A 1 192 ? -9.483 -4.767 11.079 1.00 95.50 192 GLU A O 1
ATOM 1514 N N . ASP A 1 193 ? -8.518 -6.660 10.349 1.00 94.69 193 ASP A N 1
ATOM 1515 C CA . ASP A 1 193 ? -9.005 -7.511 11.440 1.00 94.69 193 ASP A CA 1
ATOM 1516 C C . ASP A 1 193 ? -8.422 -7.091 12.804 1.00 94.69 193 ASP A C 1
ATOM 1518 O O . ASP A 1 193 ? -9.137 -7.013 13.802 1.00 94.69 193 ASP A O 1
ATOM 1522 N N . VAL A 1 194 ? -7.119 -6.785 12.873 1.00 94.44 194 VAL A N 1
ATOM 1523 C CA . VAL A 1 194 ? -6.439 -6.366 14.119 1.00 94.44 194 VAL A CA 1
ATOM 1524 C C . VAL A 1 194 ? -7.006 -5.058 14.680 1.00 94.44 194 VAL A C 1
ATOM 1526 O O . VAL A 1 194 ? -6.963 -4.847 15.900 1.00 94.44 194 VAL A O 1
ATOM 1529 N N . TYR A 1 195 ? -7.511 -4.183 13.811 1.00 94.00 195 TYR A N 1
ATOM 1530 C CA . TYR A 1 195 ? -8.049 -2.872 14.176 1.00 94.00 195 TYR A CA 1
ATOM 1531 C C . TYR A 1 195 ? -9.572 -2.763 14.036 1.00 94.00 195 TYR A C 1
ATOM 1533 O O . TYR A 1 195 ? -10.115 -1.675 14.229 1.00 94.00 195 TYR A O 1
ATOM 1541 N N . ASN A 1 196 ? -10.263 -3.888 13.816 1.00 87.38 196 ASN A N 1
ATOM 1542 C CA . ASN A 1 196 ? -11.720 -3.978 13.693 1.00 87.38 196 ASN A CA 1
ATOM 1543 C C . ASN A 1 196 ? -12.293 -2.994 12.661 1.00 87.38 196 ASN A C 1
ATOM 1545 O O . ASN A 1 196 ? -13.230 -2.250 12.951 1.00 87.38 196 ASN A O 1
ATOM 1549 N N . VAL A 1 197 ? -11.746 -2.993 11.445 1.00 84.44 197 VAL A N 1
ATOM 1550 C CA . VAL A 1 197 ? -12.210 -2.163 10.311 1.00 84.44 197 VAL A CA 1
ATOM 1551 C C . VAL A 1 197 ? -13.492 -2.733 9.674 1.00 84.44 197 VAL A C 1
ATOM 1553 O O . VAL A 1 197 ? -13.742 -2.651 8.477 1.00 84.44 197 VAL A O 1
ATOM 1556 N N . SER A 1 198 ? -14.342 -3.342 10.491 1.00 80.19 198 SER A N 1
ATOM 1557 C CA . SER A 1 198 ? -15.595 -3.965 10.086 1.00 80.19 198 SER A CA 1
ATOM 1558 C C . SER A 1 198 ? -16.781 -3.127 10.542 1.00 80.19 198 SER A C 1
ATOM 1560 O O . SER A 1 198 ? -16.739 -2.497 11.596 1.00 80.19 198 SER A O 1
ATOM 1562 N N . VAL A 1 199 ? -17.856 -3.160 9.759 1.00 73.94 199 VAL A N 1
ATOM 1563 C CA . VAL A 1 199 ? -19.112 -2.475 10.062 1.00 73.94 199 VAL A CA 1
ATOM 1564 C C . VAL A 1 199 ? -20.153 -3.508 10.485 1.00 73.94 199 VAL A C 1
ATOM 1566 O O . VAL A 1 199 ? -20.468 -4.430 9.726 1.00 73.94 199 VAL A O 1
ATOM 1569 N N . ASP A 1 200 ? -20.713 -3.331 11.677 1.00 75.62 200 ASP A N 1
ATOM 1570 C CA . ASP A 1 200 ? -21.792 -4.154 12.210 1.00 75.62 200 ASP A CA 1
ATOM 1571 C C . ASP A 1 200 ? -23.127 -3.703 11.612 1.00 75.62 200 ASP A C 1
ATOM 1573 O O . ASP A 1 200 ? -23.705 -2.678 11.986 1.00 75.62 200 ASP A O 1
ATOM 1577 N N . LEU A 1 201 ? -23.630 -4.489 10.658 1.00 67.50 201 LEU A N 1
ATOM 1578 C CA . LEU A 1 201 ? -24.925 -4.250 10.028 1.00 67.50 201 LEU A CA 1
ATOM 1579 C C . LEU A 1 201 ? -26.066 -4.804 10.906 1.00 67.50 201 LEU A C 1
ATOM 1581 O O . LEU A 1 201 ? -26.065 -6.002 11.219 1.00 67.50 201 LEU A O 1
ATOM 1585 N N . PRO A 1 202 ? -27.084 -3.994 11.260 1.00 56.12 202 PRO A N 1
ATOM 1586 C CA . PRO A 1 202 ? -28.254 -4.479 11.980 1.00 56.12 202 PRO A CA 1
ATOM 1587 C C . PRO A 1 202 ? -29.031 -5.459 11.090 1.00 56.12 202 PRO A C 1
ATOM 1589 O O . PRO A 1 202 ? -29.558 -5.078 10.049 1.00 56.12 202 PRO A O 1
ATOM 1592 N N . GLY A 1 203 ? -29.088 -6.738 11.483 1.00 52.94 203 GLY A N 1
ATOM 1593 C CA . GLY A 1 203 ? -29.910 -7.752 10.804 1.00 52.94 203 GLY A CA 1
ATOM 1594 C C . GLY A 1 203 ? -29.245 -9.098 10.512 1.00 52.94 203 GLY A C 1
ATOM 1595 O O . GLY A 1 203 ? -29.954 -10.041 10.163 1.00 52.94 203 GLY A O 1
ATOM 1596 N N . LYS A 1 204 ? -27.929 -9.261 10.710 1.00 43.97 204 LYS A N 1
ATOM 1597 C CA . LYS A 1 204 ? -27.358 -10.612 10.836 1.00 43.97 204 LYS A CA 1
ATOM 1598 C C . LYS A 1 204 ? -27.568 -11.088 12.267 1.00 43.97 204 LYS A C 1
ATOM 1600 O O . LYS A 1 204 ? -26.793 -10.763 13.160 1.00 43.97 204 LYS A O 1
ATOM 1605 N N . GLY A 1 205 ? -28.662 -11.815 12.484 1.00 37.25 205 GLY A N 1
ATOM 1606 C CA . GLY A 1 205 ? -28.853 -12.583 13.708 1.00 37.25 205 GLY A CA 1
ATOM 1607 C C . GLY A 1 205 ? -27.601 -13.406 14.008 1.00 37.25 205 GLY A C 1
ATOM 1608 O O . GLY A 1 205 ? -26.961 -13.923 13.093 1.00 37.25 205 GLY A O 1
ATOM 1609 N N . VAL A 1 206 ? -27.250 -13.470 15.289 1.00 38.03 206 VAL A N 1
ATOM 1610 C CA . VAL A 1 206 ? -26.219 -14.354 15.829 1.00 38.03 206 VAL A CA 1
ATOM 1611 C C . VAL A 1 206 ? -26.578 -15.779 15.417 1.00 38.03 206 VAL A C 1
ATOM 1613 O O . VAL A 1 206 ? -27.447 -16.397 16.026 1.00 38.03 206 VAL A O 1
ATOM 1616 N N . ASP A 1 207 ? -25.956 -16.277 14.353 1.00 34.44 207 ASP A N 1
ATOM 1617 C CA . ASP A 1 207 ? -25.938 -17.703 14.069 1.00 34.44 207 ASP A CA 1
ATOM 1618 C C . ASP A 1 207 ? -24.665 -18.241 14.722 1.00 34.44 207 ASP A C 1
ATOM 1620 O O . ASP A 1 207 ? -23.582 -18.267 14.134 1.00 34.44 207 ASP A O 1
ATOM 1624 N N . ASP A 1 208 ? -24.802 -18.586 16.004 1.00 42.69 208 ASP A N 1
ATOM 1625 C CA . ASP A 1 208 ? -23.876 -19.454 16.723 1.00 42.69 208 ASP A CA 1
ATOM 1626 C C . ASP A 1 208 ? -23.838 -20.806 15.994 1.00 42.69 208 ASP A C 1
ATOM 1628 O O . ASP A 1 208 ? -24.526 -21.765 16.346 1.00 42.69 208 ASP A O 1
ATOM 1632 N N . SER A 1 209 ? -23.018 -20.909 14.952 1.00 33.31 209 SER A N 1
ATOM 1633 C CA . SER A 1 209 ? -22.558 -22.201 14.470 1.00 33.31 209 SER A CA 1
ATOM 1634 C C . SER A 1 209 ? -21.091 -22.131 14.075 1.00 33.31 209 SER A C 1
ATOM 1636 O O . SER A 1 209 ? -20.632 -21.363 13.233 1.00 33.31 209 SER A O 1
ATOM 1638 N N . ALA A 1 210 ? -20.331 -22.950 14.789 1.00 36.47 210 ALA A N 1
ATOM 1639 C CA . ALA A 1 210 ? -18.928 -23.188 14.581 1.00 36.47 210 ALA A CA 1
ATOM 1640 C C . ALA A 1 210 ? -18.631 -23.580 13.125 1.00 36.47 210 ALA A C 1
ATOM 1642 O O . ALA A 1 210 ? -19.207 -24.526 12.595 1.00 36.47 210 ALA A O 1
ATOM 1643 N N . GLY A 1 211 ? -17.617 -22.937 12.550 1.00 31.52 211 GLY A N 1
ATOM 1644 C CA . GLY A 1 211 ? -16.859 -23.485 11.435 1.00 31.52 211 GLY A CA 1
ATOM 1645 C C . GLY A 1 211 ? -17.290 -23.029 10.040 1.00 31.52 211 GLY A C 1
ATOM 1646 O O . GLY A 1 211 ? -18.346 -23.380 9.538 1.00 31.52 211 GLY A O 1
ATOM 1647 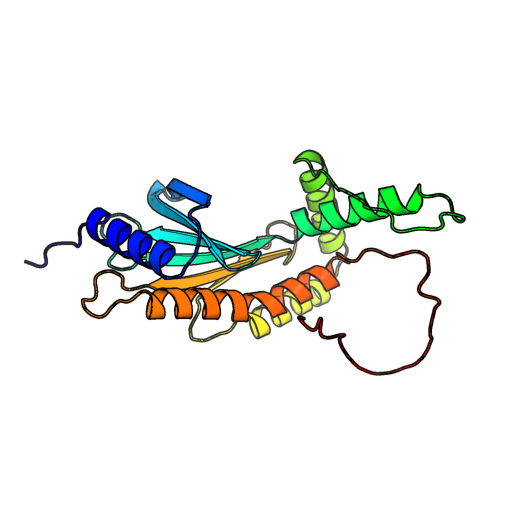N N . GLN A 1 212 ? -16.306 -22.429 9.369 1.00 29.92 212 GLN A N 1
ATOM 1648 C CA . GLN A 1 212 ? -16.065 -22.448 7.925 1.00 29.92 212 GLN A CA 1
ATOM 1649 C C . GLN A 1 212 ? -16.711 -21.393 7.002 1.00 29.92 212 GLN A C 1
ATOM 1651 O O . GLN A 1 212 ? -17.913 -21.341 6.786 1.00 29.92 212 GLN A O 1
ATOM 1656 N N . LYS A 1 213 ? -15.766 -20.770 6.276 1.00 31.22 213 LYS A N 1
ATOM 1657 C CA . LYS A 1 213 ? -15.783 -20.248 4.899 1.00 31.22 213 LYS A CA 1
ATOM 1658 C C . LYS A 1 213 ? -16.131 -18.771 4.721 1.00 31.22 213 LYS A C 1
ATOM 1660 O O . LYS A 1 213 ? -17.280 -18.359 4.642 1.00 31.22 213 LYS A O 1
ATOM 1665 N N . THR A 1 214 ? -15.043 -18.019 4.555 1.00 32.91 214 THR A N 1
ATOM 1666 C CA . THR A 1 214 ? -14.914 -16.843 3.695 1.00 32.91 214 THR A CA 1
ATOM 1667 C C . THR A 1 214 ? -15.910 -16.875 2.535 1.00 32.91 214 THR A C 1
ATOM 1669 O O . THR A 1 214 ? -15.861 -17.744 1.662 1.00 32.91 214 THR A O 1
ATOM 1672 N N . ALA A 1 215 ? -16.830 -15.914 2.532 1.00 30.00 215 ALA A N 1
ATOM 1673 C CA . ALA A 1 215 ? -17.710 -15.682 1.403 1.00 30.00 215 ALA A CA 1
ATOM 1674 C C . ALA A 1 215 ? -16.886 -15.068 0.262 1.00 30.00 215 ALA A C 1
ATOM 1676 O O . ALA A 1 215 ? -16.519 -13.895 0.304 1.00 30.00 215 ALA A O 1
ATOM 1677 N N . HIS A 1 216 ? -16.587 -15.876 -0.755 1.00 30.97 216 HIS A N 1
ATOM 1678 C CA . HIS A 1 216 ? -16.178 -15.387 -2.066 1.00 30.97 216 HIS A CA 1
ATOM 1679 C C . HIS A 1 216 ? -17.288 -14.492 -2.630 1.00 30.97 216 HIS A C 1
ATOM 1681 O O . HIS A 1 216 ? -18.410 -14.955 -2.843 1.00 30.97 216 HIS A O 1
ATOM 1687 N N . ARG A 1 217 ? -16.976 -13.222 -2.905 1.00 31.89 217 ARG A N 1
ATOM 1688 C CA . ARG A 1 217 ? -17.779 -12.405 -3.820 1.00 31.89 217 ARG A CA 1
ATOM 1689 C C . ARG A 1 217 ? -17.565 -12.950 -5.233 1.00 31.89 217 ARG A C 1
ATOM 1691 O O . ARG A 1 217 ? -16.467 -12.867 -5.775 1.00 31.89 217 ARG A O 1
ATOM 1698 N N . GLY A 1 218 ? -18.602 -13.577 -5.779 1.00 25.52 218 GLY A N 1
ATOM 1699 C CA . GLY A 1 218 ? -18.677 -13.939 -7.189 1.00 25.52 218 GLY A CA 1
ATOM 1700 C C . GLY A 1 218 ? -19.012 -12.708 -8.026 1.00 25.52 218 GLY A C 1
ATOM 1701 O O . GLY A 1 218 ? -19.906 -11.944 -7.666 1.00 25.52 218 GLY A O 1
ATOM 1702 N N . PHE A 1 219 ? -18.289 -12.535 -9.127 1.00 27.77 219 PHE A N 1
ATOM 1703 C CA . PHE A 1 219 ? -18.639 -11.611 -10.199 1.00 27.77 219 PHE A CA 1
ATOM 1704 C C . PHE A 1 219 ? -19.695 -12.270 -11.102 1.00 27.77 219 PHE A C 1
ATOM 1706 O O . PHE A 1 219 ? -19.579 -13.460 -11.412 1.00 27.77 219 PHE A O 1
ATOM 1713 N N . GLN A 1 220 ? -20.723 -11.503 -11.475 1.00 30.20 220 GLN A N 1
ATOM 1714 C CA . GLN A 1 220 ? -21.581 -11.782 -12.632 1.00 30.20 220 GLN A CA 1
ATOM 1715 C C . GLN A 1 220 ? -20.985 -11.132 -13.877 1.00 30.20 220 GLN A C 1
ATOM 1717 O O . GLN A 1 220 ? -20.401 -10.036 -13.727 1.00 30.20 220 GLN A O 1
#

pLDDT: mean 86.99, std 17.77, range [25.52, 98.38]

Radius of gyration: 20.82 Å; chains: 1; bounding box: 69×39×51 Å